Protein AF-A0A957X0P3-F1 (afdb_monomer_lite)

Secondary structure (DSSP, 8-state):
-HHHHHHHHHHHHHHS-S-TTTT------GGG-------PPTT-EEEEE-TTSSEEEEEE-SS-S-TTSPPEEEEEEHHHHTT-SSHHHHHHH-EESSGGG-S-EEEEEEETTEEEEEEEETTEEEEEEE-SSS--EE---TTPEEEEEEEE-TTS-EEEEEE-SSS--EEEEE----TTSPP--EE---GGGGGTTS---EEEEEEEE-TTS-EEEEEEEE-TT--TTS-----

Radius of gyration: 29.42 Å; chains: 1; bounding box: 60×84×72 Å

Foldseek 3Di:
DVVVVVVVVVVVVVVVPPDPPPPPPPPPCVVVPDDADFQADPPKDFPDAAPVRFKTKIWAFDPDDDPPGATFIWIATPVLRRPQPHHVSVVVRIHTQCVVVVFRWDDWDHAPLAIKTWTDDAPFIWIWGTDPPDHIATAAAPQWGADDDWDADNQQKIWGQTDHQPADTFIWIFHRDDRPDHTDTDTDDPPCPVVPPPLAWGKDWDWDADPVRDIHIDIDTAGSPDDPVDDDDDD

pLDDT: mean 86.9, std 14.34, range [41.25, 97.81]

Structure (mmCIF, N/CA/C/O backbone):
data_AF-A0A957X0P3-F1
#
_entry.id   AF-A0A957X0P3-F1
#
loop_
_atom_site.group_PDB
_atom_site.id
_atom_site.type_symbol
_atom_site.label_atom_id
_atom_site.label_alt_id
_atom_site.label_comp_id
_atom_site.label_asym_id
_atom_site.label_entity_id
_atom_site.label_seq_id
_atom_site.pdbx_PDB_ins_code
_atom_site.Cartn_x
_atom_site.Cartn_y
_atom_site.Cartn_z
_atom_site.occupancy
_atom_site.B_iso_or_equiv
_atom_site.auth_seq_id
_atom_site.auth_comp_id
_atom_site.auth_asym_id
_atom_site.auth_atom_id
_atom_site.pdbx_PDB_model_num
ATOM 1 N N . MET A 1 1 ? 37.008 -70.945 -33.584 1.00 57.22 1 MET A N 1
ATOM 2 C CA . MET A 1 1 ? 35.941 -70.272 -34.361 1.00 57.22 1 MET A CA 1
ATOM 3 C C . MET A 1 1 ? 34.735 -69.875 -33.506 1.00 57.22 1 MET A C 1
ATOM 5 O O . MET A 1 1 ? 34.178 -68.816 -33.744 1.00 57.22 1 MET A O 1
ATOM 9 N N . GLU A 1 2 ? 34.386 -70.629 -32.463 1.00 54.53 2 GLU A N 1
ATOM 10 C CA . GLU A 1 2 ? 33.230 -70.350 -31.587 1.00 54.53 2 GLU A CA 1
ATOM 11 C C . GLU A 1 2 ? 33.330 -69.046 -30.764 1.00 54.53 2 GLU A C 1
ATOM 13 O O . GLU A 1 2 ? 32.381 -68.272 -30.702 1.00 54.53 2 GLU A O 1
ATOM 18 N N . ARG A 1 3 ? 34.514 -68.720 -30.221 1.00 53.28 3 ARG A N 1
ATOM 19 C CA . ARG A 1 3 ? 34.734 -67.473 -29.455 1.00 53.28 3 ARG A CA 1
ATOM 20 C C . ARG A 1 3 ? 34.655 -66.187 -30.289 1.00 53.28 3 ARG A C 1
ATOM 22 O O . ARG A 1 3 ? 34.361 -65.133 -29.740 1.00 53.28 3 ARG A O 1
ATOM 29 N N . ALA A 1 4 ? 34.922 -66.258 -31.595 1.00 58.78 4 ALA A N 1
ATOM 30 C CA . ALA A 1 4 ? 34.821 -65.099 -32.485 1.00 58.78 4 ALA A CA 1
ATOM 31 C C . ALA A 1 4 ? 33.358 -64.788 -32.835 1.00 58.78 4 ALA A C 1
ATOM 33 O O . ALA A 1 4 ? 32.976 -63.625 -32.917 1.00 58.78 4 ALA A O 1
ATOM 34 N N . ARG A 1 5 ? 32.532 -65.834 -32.959 1.00 62.41 5 ARG A N 1
ATOM 35 C CA . ARG A 1 5 ? 31.097 -65.723 -33.225 1.00 62.41 5 ARG A CA 1
ATOM 36 C C . ARG A 1 5 ? 30.333 -65.169 -32.018 1.00 62.41 5 ARG A C 1
ATOM 38 O O . ARG A 1 5 ? 29.571 -64.227 -32.183 1.00 62.41 5 ARG A O 1
ATOM 45 N N . ALA A 1 6 ? 30.655 -65.637 -30.810 1.00 62.41 6 ALA A N 1
ATOM 46 C CA . ALA A 1 6 ? 30.070 -65.112 -29.572 1.00 62.41 6 ALA A CA 1
ATOM 47 C C . ALA A 1 6 ? 30.394 -63.621 -29.343 1.00 62.41 6 ALA A C 1
ATOM 49 O O . ALA A 1 6 ? 29.549 -62.856 -28.889 1.00 62.41 6 ALA A O 1
ATOM 50 N N . LYS A 1 7 ? 31.606 -63.179 -29.711 1.00 61.97 7 LYS A N 1
ATOM 51 C CA . LYS A 1 7 ? 32.014 -61.771 -29.581 1.00 61.97 7 LYS A CA 1
ATOM 52 C C . LYS A 1 7 ? 31.337 -60.862 -30.618 1.00 61.97 7 LYS A C 1
ATOM 54 O O . LYS A 1 7 ? 31.085 -59.699 -30.325 1.00 61.97 7 LYS A O 1
ATOM 59 N N . ALA A 1 8 ? 31.020 -61.394 -31.802 1.00 62.38 8 ALA A N 1
ATOM 60 C CA . ALA A 1 8 ? 30.269 -60.685 -32.838 1.00 62.38 8 ALA A CA 1
ATOM 61 C C . ALA A 1 8 ? 28.769 -60.584 -32.504 1.00 62.38 8 ALA A C 1
ATOM 63 O O . ALA A 1 8 ? 28.180 -59.524 -32.685 1.00 62.38 8 ALA A O 1
ATOM 64 N N . GLU A 1 9 ? 28.171 -61.642 -31.948 1.00 61.19 9 GLU A N 1
ATOM 65 C CA . GLU A 1 9 ? 26.773 -61.635 -31.485 1.00 61.19 9 GLU A CA 1
ATOM 66 C C . GLU A 1 9 ? 26.571 -60.687 -30.291 1.00 61.19 9 GLU A C 1
ATOM 68 O O . GLU A 1 9 ? 25.578 -59.969 -30.242 1.00 61.19 9 GLU A O 1
ATOM 73 N N . GLN A 1 10 ? 27.544 -60.592 -29.379 1.00 56.22 10 GLN A N 1
ATOM 74 C CA . GLN A 1 10 ? 27.484 -59.667 -28.241 1.00 56.22 10 GLN A CA 1
ATOM 75 C C . GLN A 1 10 ? 27.718 -58.198 -28.645 1.00 56.22 10 GLN A C 1
ATOM 77 O O . GLN A 1 10 ? 27.119 -57.297 -28.063 1.00 56.22 10 GLN A O 1
ATOM 82 N N . ALA A 1 11 ? 28.535 -57.942 -29.674 1.00 55.38 11 ALA A N 1
ATOM 83 C CA . ALA A 1 11 ? 28.698 -56.605 -30.252 1.00 55.38 11 ALA A CA 1
ATOM 84 C C . ALA A 1 11 ? 27.450 -56.155 -31.034 1.00 55.38 11 ALA A C 1
ATOM 86 O O . ALA A 1 11 ? 27.068 -54.992 -30.948 1.00 55.38 11 ALA A O 1
ATOM 87 N N . ALA A 1 12 ? 26.783 -57.076 -31.738 1.00 55.22 12 ALA A N 1
ATOM 88 C CA . ALA A 1 12 ? 25.510 -56.811 -32.409 1.00 55.22 12 ALA A CA 1
ATOM 89 C C . ALA A 1 12 ? 24.359 -56.596 -31.409 1.00 55.22 12 ALA A C 1
ATOM 91 O O . ALA A 1 12 ? 23.520 -55.729 -31.629 1.00 55.22 12 ALA A O 1
ATOM 92 N N . ALA A 1 13 ? 24.355 -57.321 -30.284 1.00 54.34 13 ALA A N 1
ATOM 93 C CA . ALA A 1 13 ? 23.393 -57.114 -29.202 1.00 54.34 13 ALA A CA 1
ATOM 94 C C . ALA A 1 13 ? 23.598 -55.765 -28.488 1.00 54.34 13 ALA A C 1
ATOM 96 O O . ALA A 1 13 ? 22.622 -55.081 -28.212 1.00 54.34 13 ALA A O 1
ATOM 97 N N . ASN A 1 14 ? 24.846 -55.337 -28.260 1.00 49.47 14 ASN A N 1
ATOM 98 C CA . ASN A 1 14 ? 25.132 -54.013 -27.691 1.00 49.47 14 ASN A CA 1
ATOM 99 C C . ASN A 1 14 ? 24.859 -52.858 -28.669 1.00 49.47 14 ASN A C 1
ATOM 101 O O . ASN A 1 14 ? 24.539 -51.765 -28.222 1.00 49.47 14 ASN A O 1
ATOM 105 N N . ALA A 1 15 ? 24.962 -53.082 -29.983 1.00 48.53 15 ALA A N 1
ATOM 106 C CA . ALA A 1 15 ? 24.603 -52.086 -30.997 1.00 48.53 15 ALA A CA 1
ATOM 107 C C . ALA A 1 15 ? 23.083 -51.978 -31.230 1.00 48.53 15 ALA A C 1
ATOM 109 O O . ALA A 1 15 ? 22.624 -50.982 -31.773 1.00 48.53 15 ALA A O 1
ATOM 110 N N . ALA A 1 16 ? 22.307 -52.989 -30.821 1.00 46.66 16 ALA A N 1
ATOM 111 C CA . ALA A 1 16 ? 20.843 -52.987 -30.876 1.00 46.66 16 ALA A CA 1
ATOM 112 C C . ALA A 1 16 ? 20.183 -52.391 -29.615 1.00 46.66 16 ALA A C 1
ATOM 114 O O . ALA A 1 16 ? 18.968 -52.215 -29.592 1.00 46.66 16 ALA A O 1
ATOM 115 N N . ILE A 1 17 ? 20.976 -52.070 -28.584 1.00 47.88 17 ILE A N 1
ATOM 116 C CA . ILE A 1 17 ? 20.576 -51.290 -27.402 1.00 47.88 17 ILE A CA 1
ATOM 117 C C . ILE A 1 17 ? 21.208 -49.893 -27.523 1.00 47.88 17 ILE A C 1
ATOM 119 O O . ILE A 1 17 ? 21.899 -49.406 -26.634 1.00 47.88 17 ILE A O 1
ATOM 123 N N . SER A 1 18 ? 21.054 -49.273 -28.688 1.00 44.81 18 SER A N 1
ATOM 124 C CA . SER A 1 18 ? 21.090 -47.820 -28.798 1.00 44.81 18 SER A CA 1
ATOM 125 C C . SER A 1 18 ? 19.662 -47.346 -28.554 1.00 44.81 18 SER A C 1
ATOM 127 O O . SER A 1 18 ? 18.757 -47.775 -29.277 1.00 44.81 18 SER A O 1
ATOM 129 N N . ASP A 1 19 ? 19.458 -46.548 -27.510 1.00 41.84 19 ASP A N 1
ATOM 130 C CA . ASP A 1 19 ? 18.160 -45.987 -27.147 1.00 41.84 19 ASP A CA 1
ATOM 131 C C . ASP A 1 19 ? 17.407 -45.426 -28.370 1.00 41.84 19 ASP A C 1
ATOM 133 O O . ASP A 1 19 ? 17.994 -44.700 -29.174 1.00 41.84 19 ASP A O 1
ATOM 137 N N . PRO A 1 20 ? 16.091 -45.672 -28.502 1.00 41.25 20 PRO A N 1
ATOM 138 C CA . PRO A 1 20 ? 15.245 -44.967 -29.461 1.00 41.25 20 PRO A CA 1
ATOM 139 C C . PRO A 1 20 ? 15.006 -43.483 -29.092 1.00 41.25 20 PRO A C 1
ATOM 141 O O . PRO A 1 20 ? 14.052 -42.886 -29.584 1.00 41.25 20 PRO A O 1
ATOM 144 N N . GLU A 1 21 ? 15.851 -42.876 -28.250 1.00 44.81 21 GLU A N 1
ATOM 145 C CA . GLU A 1 21 ? 15.743 -41.484 -27.779 1.00 44.81 21 GLU A CA 1
ATOM 146 C C . GLU A 1 21 ? 16.616 -40.477 -28.554 1.00 44.81 21 GLU A C 1
ATOM 148 O O . GLU A 1 21 ? 16.624 -39.300 -28.221 1.00 44.81 21 GLU A O 1
ATOM 153 N N . GLU A 1 22 ? 17.293 -40.858 -29.644 1.00 43.75 22 GLU A N 1
ATOM 154 C CA . GLU A 1 22 ? 17.987 -39.881 -30.518 1.00 43.75 22 GLU A CA 1
ATOM 155 C C . GLU A 1 22 ? 17.126 -39.362 -31.687 1.00 43.75 22 GLU A C 1
ATOM 157 O O . GLU A 1 22 ? 17.620 -38.763 -32.643 1.00 43.75 22 GLU A O 1
ATOM 162 N N . ALA A 1 23 ? 15.810 -39.538 -31.593 1.00 43.12 23 ALA A N 1
ATOM 163 C CA . ALA A 1 23 ? 14.841 -38.785 -32.378 1.00 43.12 23 ALA A CA 1
ATOM 164 C C . ALA A 1 23 ? 13.894 -38.025 -31.441 1.00 43.12 23 ALA A C 1
ATOM 166 O O . ALA A 1 23 ? 12.673 -38.090 -31.590 1.00 43.12 23 ALA A O 1
ATOM 167 N N . GLU A 1 24 ? 14.454 -37.279 -30.482 1.00 48.50 24 GLU A N 1
ATOM 168 C CA . GLU A 1 24 ? 13.789 -36.065 -30.016 1.00 48.50 24 GLU A CA 1
ATOM 169 C C . GLU A 1 24 ? 13.535 -35.214 -31.262 1.00 48.50 24 GLU A C 1
ATOM 171 O O . GLU A 1 24 ? 14.422 -34.554 -31.807 1.00 48.50 24 GLU A O 1
ATOM 176 N N . GLN A 1 25 ? 12.305 -35.287 -31.771 1.00 54.44 25 GLN A N 1
ATOM 177 C CA . GLN A 1 25 ? 11.743 -34.219 -32.572 1.00 54.44 25 GLN A CA 1
ATOM 178 C C . GLN A 1 25 ? 12.016 -32.950 -31.774 1.00 54.44 25 GLN A C 1
ATOM 180 O O . GLN A 1 25 ? 11.400 -32.753 -30.730 1.00 54.44 25 GLN A O 1
ATOM 185 N N . GLN A 1 26 ? 12.991 -32.151 -32.221 1.00 57.12 26 GLN A N 1
ATOM 186 C CA . GLN A 1 26 ? 13.199 -30.789 -31.754 1.00 57.12 26 GLN A CA 1
ATOM 187 C C . GLN A 1 26 ? 11.830 -30.128 -31.823 1.00 57.12 26 GLN A C 1
ATOM 189 O O . GLN A 1 26 ? 11.344 -29.818 -32.912 1.00 57.12 26 GLN A O 1
ATOM 194 N N . ALA A 1 27 ? 11.156 -30.054 -30.675 1.00 64.25 27 ALA A N 1
ATOM 195 C CA . ALA A 1 27 ? 9.826 -29.497 -30.604 1.00 64.25 27 ALA A CA 1
ATOM 196 C C . ALA A 1 27 ? 9.932 -28.086 -31.179 1.00 64.25 27 ALA A C 1
ATOM 198 O O . ALA A 1 27 ? 10.854 -27.348 -30.824 1.00 64.25 27 ALA A O 1
ATOM 199 N N . ASP A 1 28 ? 9.047 -27.739 -32.111 1.00 69.69 28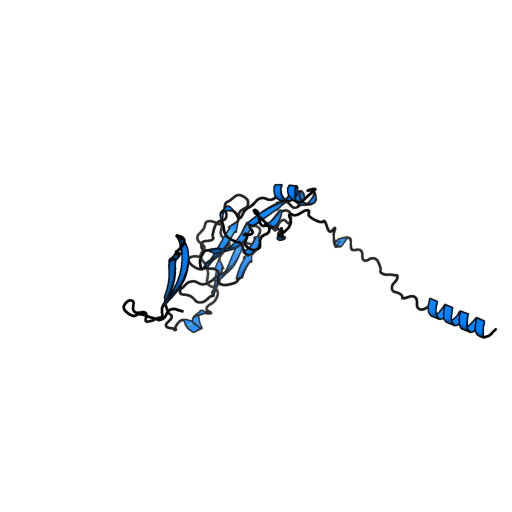 ASP A N 1
ATOM 200 C CA . ASP A 1 28 ? 8.999 -26.390 -32.657 1.00 69.69 28 ASP A CA 1
ATOM 201 C C . ASP A 1 28 ? 8.592 -25.443 -31.528 1.00 69.69 28 ASP A C 1
ATOM 203 O O . ASP A 1 28 ? 7.416 -25.257 -31.234 1.00 69.69 28 ASP A O 1
ATOM 207 N N . VAL A 1 29 ? 9.594 -24.913 -30.834 1.00 71.62 29 VAL A N 1
ATOM 208 C CA . VAL A 1 29 ? 9.465 -23.974 -29.722 1.00 71.62 29 VAL A CA 1
ATOM 209 C C . VAL A 1 29 ? 9.459 -22.530 -30.211 1.00 71.62 29 VAL A C 1
ATOM 211 O O . VAL A 1 29 ? 9.543 -21.617 -29.394 1.00 71.62 29 VAL A O 1
ATOM 214 N N . ALA A 1 30 ? 9.324 -22.279 -31.520 1.00 71.94 30 ALA A N 1
ATOM 215 C CA . ALA A 1 30 ? 9.251 -20.917 -32.046 1.00 71.94 30 ALA A CA 1
ATOM 216 C C . ALA A 1 30 ? 8.074 -20.123 -31.442 1.00 71.94 30 ALA A C 1
ATOM 218 O O . ALA A 1 30 ? 8.155 -18.903 -31.311 1.00 71.94 30 ALA A O 1
ATOM 219 N N . TYR A 1 31 ? 7.010 -20.807 -30.994 1.00 75.56 31 TYR A N 1
ATOM 220 C CA . TYR A 1 31 ? 5.886 -20.194 -30.275 1.00 75.56 31 TYR A CA 1
ATOM 221 C C . TYR A 1 31 ? 6.220 -19.752 -28.839 1.00 75.56 31 TYR A C 1
ATOM 223 O O . TYR A 1 31 ? 5.476 -18.953 -28.273 1.00 75.56 31 TYR A O 1
ATOM 231 N N . LEU A 1 32 ? 7.309 -20.253 -28.236 1.00 76.81 32 LEU A N 1
ATOM 232 C CA . LEU A 1 32 ? 7.744 -19.858 -26.888 1.00 76.81 32 LEU A CA 1
ATOM 233 C C . LEU A 1 32 ? 8.382 -18.460 -26.862 1.00 76.81 32 LEU A C 1
ATOM 235 O O . LEU A 1 32 ? 8.597 -17.909 -25.782 1.00 76.81 32 LEU A O 1
ATOM 239 N N . GLY A 1 33 ? 8.634 -17.868 -28.034 1.00 81.38 33 GLY A N 1
ATOM 240 C CA . GLY A 1 33 ? 9.231 -16.545 -28.169 1.00 81.38 33 GLY A CA 1
ATOM 241 C C . GLY A 1 33 ? 10.720 -16.512 -27.817 1.00 81.38 33 GLY A C 1
ATOM 242 O O . GLY A 1 33 ? 11.355 -17.527 -27.537 1.00 81.38 33 GLY A O 1
ATOM 243 N N . GLU A 1 34 ? 11.295 -15.312 -27.854 1.00 83.75 34 GLU A N 1
ATOM 244 C CA . GLU A 1 34 ? 12.698 -15.082 -27.510 1.00 83.75 34 GLU A CA 1
ATOM 245 C C . GLU A 1 34 ? 12.829 -14.561 -26.077 1.00 83.75 34 GLU A C 1
ATOM 247 O O . GLU A 1 34 ? 12.234 -13.545 -25.708 1.00 83.75 34 GLU A O 1
ATOM 252 N N . ILE A 1 35 ? 13.672 -15.209 -25.272 1.00 86.00 35 ILE A N 1
ATOM 253 C CA . ILE A 1 35 ? 14.031 -14.703 -23.946 1.00 86.00 35 ILE A CA 1
ATOM 254 C C . ILE A 1 35 ? 15.110 -13.637 -24.114 1.00 86.00 35 ILE A C 1
ATOM 256 O O . ILE A 1 35 ? 16.229 -13.921 -24.539 1.00 86.00 35 ILE A O 1
ATOM 260 N N . THR A 1 36 ? 14.786 -12.405 -23.732 1.00 87.06 36 THR A N 1
ATOM 261 C CA . THR A 1 36 ? 15.746 -11.297 -23.700 1.00 87.06 36 THR A CA 1
ATOM 262 C C . THR A 1 36 ? 16.078 -10.938 -22.257 1.00 87.06 36 THR A C 1
ATOM 264 O O . THR A 1 36 ? 15.186 -10.724 -21.436 1.00 87.06 36 THR A O 1
ATOM 267 N N . ARG A 1 37 ? 17.372 -10.837 -21.940 1.00 90.50 37 ARG A N 1
ATOM 268 C CA . ARG A 1 37 ? 17.826 -10.305 -20.652 1.00 90.50 37 ARG A CA 1
ATOM 269 C C . ARG A 1 37 ? 17.690 -8.785 -20.650 1.00 90.50 37 ARG A C 1
ATOM 271 O O . ARG A 1 37 ? 18.234 -8.123 -21.526 1.00 90.50 37 ARG A O 1
ATOM 278 N N . LEU A 1 38 ? 17.037 -8.240 -19.628 1.00 94.38 38 LEU A N 1
ATOM 279 C CA . LEU A 1 38 ? 17.014 -6.801 -19.372 1.00 94.38 38 LEU A CA 1
ATOM 280 C C . LEU A 1 38 ? 18.178 -6.422 -18.449 1.00 94.38 38 LEU A C 1
ATOM 282 O O . LEU A 1 38 ? 18.395 -7.063 -17.416 1.00 94.38 38 LEU A O 1
ATOM 286 N N . ASN A 1 39 ? 18.918 -5.373 -18.805 1.00 95.06 39 ASN A N 1
ATOM 287 C CA . ASN A 1 39 ? 20.046 -4.861 -18.022 1.00 95.06 39 ASN A CA 1
ATOM 288 C C . ASN A 1 39 ? 19.556 -3.992 -16.855 1.00 95.06 39 ASN A C 1
ATOM 290 O O . ASN A 1 39 ? 19.881 -2.815 -16.776 1.00 95.06 39 ASN A O 1
ATOM 294 N N . LEU A 1 40 ? 18.725 -4.543 -15.970 1.00 95.38 40 LEU A N 1
ATOM 295 C CA . LEU A 1 40 ? 18.187 -3.799 -14.832 1.00 95.38 40 LEU A CA 1
ATOM 296 C C . LEU A 1 40 ? 19.254 -3.550 -13.749 1.00 95.38 40 LEU A C 1
ATOM 298 O O . LEU A 1 40 ? 20.180 -4.355 -13.607 1.00 95.38 40 LEU A O 1
ATOM 302 N N . PRO A 1 41 ? 19.120 -2.467 -12.958 1.00 94.06 41 PRO A N 1
ATOM 303 C CA . PRO A 1 41 ? 19.953 -2.237 -11.783 1.00 94.06 41 PRO A CA 1
ATOM 304 C C . PRO A 1 41 ? 19.915 -3.408 -10.805 1.00 94.06 41 PRO A C 1
ATOM 306 O O . PRO A 1 41 ? 18.906 -4.106 -10.681 1.00 94.06 41 PRO A O 1
ATOM 309 N N . SER A 1 42 ? 21.018 -3.603 -10.085 1.00 92.25 42 SER A N 1
ATOM 310 C CA . SER A 1 42 ? 21.082 -4.605 -9.027 1.00 92.25 42 SER A CA 1
ATOM 311 C C . SER A 1 42 ? 19.983 -4.358 -7.991 1.00 92.25 42 SER A C 1
ATOM 313 O O . SER A 1 42 ? 19.603 -3.228 -7.688 1.00 92.25 42 SER A O 1
ATOM 315 N N . GLY A 1 43 ? 19.381 -5.449 -7.529 1.00 91.00 43 GLY A N 1
ATOM 316 C CA . GLY A 1 43 ? 18.237 -5.407 -6.637 1.00 91.00 43 GLY A CA 1
ATOM 317 C C . GLY A 1 43 ? 16.922 -4.970 -7.282 1.00 91.00 43 GLY A C 1
ATOM 318 O O . GLY A 1 43 ? 15.910 -5.154 -6.622 1.00 91.00 43 GLY A O 1
ATOM 319 N N . ALA A 1 44 ? 16.861 -4.438 -8.510 1.00 94.50 44 ALA A N 1
ATOM 320 C CA . ALA A 1 44 ? 15.589 -4.088 -9.150 1.00 94.50 44 ALA A CA 1
ATOM 321 C C . ALA A 1 44 ? 14.767 -5.344 -9.480 1.00 94.50 44 ALA A C 1
ATOM 323 O O . ALA A 1 44 ? 15.290 -6.325 -10.007 1.00 94.50 44 ALA A O 1
ATOM 324 N N . THR A 1 45 ? 13.463 -5.297 -9.217 1.00 94.88 45 THR A N 1
ATOM 325 C CA . THR A 1 45 ? 12.532 -6.383 -9.547 1.00 94.88 45 THR A CA 1
ATOM 326 C C . THR A 1 45 ? 11.343 -5.838 -10.319 1.00 94.88 45 THR A C 1
ATOM 328 O O . THR A 1 45 ? 10.830 -4.772 -9.989 1.00 94.88 45 THR A O 1
ATOM 331 N N . ILE A 1 46 ? 10.890 -6.557 -11.346 1.00 96.31 46 ILE A N 1
ATOM 332 C CA . ILE A 1 46 ? 9.629 -6.245 -12.029 1.00 96.31 46 ILE A CA 1
ATOM 333 C C . ILE A 1 46 ? 8.499 -6.756 -11.136 1.00 96.31 46 ILE A C 1
ATOM 335 O O . ILE A 1 46 ? 8.482 -7.934 -10.785 1.00 96.31 46 ILE A O 1
ATOM 339 N N . VAL A 1 47 ? 7.586 -5.870 -10.744 1.00 97.06 47 VAL A N 1
ATOM 340 C CA . VAL A 1 47 ? 6.460 -6.191 -9.850 1.00 97.06 47 VAL A CA 1
ATOM 341 C C . VAL A 1 47 ? 5.114 -6.192 -10.566 1.00 97.06 47 VAL A C 1
ATOM 343 O O . VAL A 1 47 ? 4.184 -6.831 -10.089 1.00 97.06 47 VAL A O 1
ATOM 346 N N . ALA A 1 48 ? 5.008 -5.514 -11.711 1.00 96.44 48 ALA A N 1
ATOM 347 C CA . ALA A 1 48 ? 3.846 -5.581 -12.589 1.00 96.44 48 ALA A CA 1
ATOM 348 C C . ALA A 1 48 ? 4.216 -5.171 -14.023 1.00 96.44 48 ALA A C 1
ATOM 350 O O . ALA A 1 48 ? 5.242 -4.530 -14.264 1.00 96.44 48 ALA A O 1
ATOM 351 N N . VAL A 1 49 ? 3.348 -5.527 -14.963 1.00 96.50 49 VAL A N 1
ATOM 352 C CA . VAL A 1 49 ? 3.388 -5.093 -16.363 1.00 96.50 49 VAL A CA 1
ATOM 353 C C . VAL A 1 49 ? 2.093 -4.340 -16.632 1.00 96.50 49 VAL A C 1
ATOM 355 O O . VAL A 1 49 ? 1.044 -4.746 -16.131 1.00 96.50 49 VAL A O 1
ATOM 358 N N . ALA A 1 50 ? 2.167 -3.248 -17.387 1.00 95.31 50 ALA A N 1
ATOM 359 C CA . ALA A 1 50 ? 0.978 -2.512 -17.786 1.00 95.31 50 ALA A CA 1
ATOM 360 C C . ALA A 1 50 ? 0.021 -3.413 -18.587 1.00 95.31 50 ALA A C 1
ATOM 362 O O . ALA A 1 50 ? 0.502 -4.275 -19.326 1.00 95.31 50 ALA A O 1
ATOM 363 N N . PRO A 1 51 ? -1.304 -3.196 -18.530 1.00 93.94 51 PRO A N 1
ATOM 364 C CA . PRO A 1 51 ? -2.268 -3.958 -19.331 1.00 93.94 51 PRO A CA 1
ATOM 365 C C . PRO A 1 51 ? -1.960 -3.976 -20.837 1.00 93.94 51 PRO A C 1
ATOM 367 O O . PRO A 1 51 ? -2.096 -5.009 -21.487 1.00 93.94 51 PRO A O 1
ATOM 370 N N . HIS A 1 52 ? -1.448 -2.863 -21.374 1.00 93.12 52 HIS A N 1
ATOM 371 C CA . HIS A 1 52 ? -1.010 -2.750 -22.769 1.00 93.12 52 HIS A CA 1
ATOM 372 C C . HIS A 1 52 ? 0.327 -3.459 -23.074 1.00 93.12 52 HIS A C 1
ATOM 374 O O . HIS A 1 52 ? 0.714 -3.571 -24.232 1.00 93.12 52 HIS A O 1
ATOM 380 N N . GLY A 1 53 ? 1.054 -3.943 -22.062 1.00 94.44 53 GLY A N 1
ATOM 381 C CA . GLY A 1 53 ? 2.258 -4.767 -22.222 1.00 94.44 53 GLY A CA 1
ATOM 382 C C . GLY A 1 53 ? 3.557 -4.018 -22.538 1.00 94.44 53 GLY A C 1
ATOM 383 O O . GLY A 1 53 ? 4.607 -4.650 -22.641 1.00 94.44 53 GLY A O 1
ATOM 384 N N . GLU A 1 54 ? 3.524 -2.691 -22.681 1.00 95.19 54 GLU A N 1
ATOM 385 C CA . GLU A 1 54 ? 4.682 -1.912 -23.161 1.00 95.19 54 GLU A CA 1
ATOM 386 C C . GLU A 1 54 ? 5.468 -1.212 -22.049 1.00 95.19 54 GLU A C 1
ATOM 388 O O . GLU A 1 54 ? 6.618 -0.835 -22.266 1.00 95.19 54 GLU A O 1
ATOM 393 N N . THR A 1 55 ? 4.894 -1.072 -20.852 1.00 96.44 55 THR A N 1
ATOM 394 C CA . THR A 1 55 ? 5.550 -0.424 -19.709 1.00 96.44 55 THR A CA 1
ATOM 395 C C . THR A 1 55 ? 5.647 -1.395 -18.538 1.00 96.44 55 THR A C 1
ATOM 397 O O . THR A 1 55 ? 4.724 -2.154 -18.239 1.00 96.44 55 THR A O 1
ATOM 400 N N . LEU A 1 56 ? 6.795 -1.375 -17.867 1.00 96.69 56 LEU A N 1
ATOM 401 C CA . LEU A 1 56 ? 7.088 -2.182 -16.692 1.00 96.69 56 LEU A CA 1
ATOM 402 C C . LEU A 1 56 ? 7.023 -1.330 -15.428 1.00 96.69 56 LEU A C 1
ATOM 404 O O . LEU A 1 56 ? 7.480 -0.185 -15.411 1.00 96.69 56 LEU A O 1
ATOM 408 N N . LEU A 1 57 ? 6.515 -1.932 -14.356 1.00 97.38 57 LEU A N 1
ATOM 409 C CA . LEU A 1 57 ? 6.578 -1.390 -13.010 1.00 97.38 57 LEU A CA 1
ATOM 410 C C . LEU A 1 57 ? 7.640 -2.157 -12.241 1.00 97.38 57 LEU A C 1
ATOM 412 O O . LEU A 1 57 ? 7.574 -3.382 -12.110 1.00 97.38 57 LEU A O 1
ATOM 416 N N . LEU A 1 58 ? 8.612 -1.426 -11.718 1.00 96.62 58 LEU A N 1
ATOM 417 C CA . LEU A 1 58 ? 9.742 -1.979 -11.000 1.00 96.62 58 LEU A CA 1
ATOM 418 C C . LEU A 1 58 ? 9.734 -1.526 -9.545 1.00 96.62 58 LEU A C 1
ATOM 420 O O . LEU A 1 58 ? 9.438 -0.373 -9.250 1.00 96.62 58 LEU A O 1
ATOM 424 N N . SER A 1 59 ? 10.137 -2.415 -8.645 1.00 95.50 59 SER A N 1
ATOM 425 C CA . SER A 1 59 ? 10.511 -2.074 -7.277 1.00 95.50 59 SER A CA 1
ATOM 426 C C . SER A 1 59 ? 12.028 -1.955 -7.198 1.00 95.50 59 SER A C 1
ATOM 428 O O . SER A 1 59 ? 12.743 -2.904 -7.535 1.00 95.50 59 SER A O 1
ATOM 430 N N . HIS A 1 60 ? 12.543 -0.812 -6.749 1.00 95.12 60 HIS A N 1
ATOM 431 C CA . HIS A 1 60 ? 13.985 -0.562 -6.646 1.00 95.12 60 HIS A CA 1
ATOM 432 C C . HIS A 1 60 ? 14.308 0.455 -5.540 1.00 95.12 60 HIS A C 1
ATOM 434 O O . HIS A 1 60 ? 13.537 1.386 -5.299 1.00 95.12 60 HIS A O 1
ATOM 440 N N . GLN A 1 61 ? 15.449 0.273 -4.871 1.00 92.12 61 GLN A N 1
ATOM 441 C CA . GLN A 1 61 ? 15.946 1.158 -3.811 1.00 92.12 61 GLN A CA 1
ATOM 442 C C . GLN A 1 61 ? 16.813 2.255 -4.432 1.00 92.12 61 GLN A C 1
ATOM 444 O O . GLN A 1 61 ? 17.814 1.951 -5.066 1.00 92.12 61 GLN A O 1
ATOM 449 N N . ASP A 1 62 ? 16.445 3.527 -4.274 1.00 80.19 62 ASP A N 1
ATOM 450 C CA . ASP A 1 62 ? 17.182 4.620 -4.933 1.00 80.19 62 ASP A CA 1
ATOM 451 C C . ASP A 1 62 ? 18.560 4.884 -4.302 1.00 80.19 62 ASP A C 1
ATOM 453 O O . ASP A 1 62 ? 19.538 5.154 -4.993 1.00 80.19 62 ASP A O 1
ATOM 457 N N . ARG A 1 63 ? 18.638 4.809 -2.966 1.00 82.88 63 ARG A N 1
ATOM 458 C CA . ARG A 1 63 ? 19.796 5.288 -2.197 1.00 82.88 63 ARG A CA 1
ATOM 459 C C . ARG A 1 63 ? 20.936 4.274 -2.099 1.00 82.88 63 ARG A C 1
ATOM 461 O O . ARG A 1 63 ? 22.098 4.643 -2.230 1.00 82.88 63 ARG A O 1
ATOM 468 N N . ASP A 1 64 ? 20.613 3.032 -1.752 1.00 82.50 64 ASP A N 1
ATOM 469 C CA . ASP A 1 64 ? 21.565 1.953 -1.476 1.00 82.50 64 ASP A CA 1
ATOM 470 C C . ASP A 1 64 ? 20.851 0.588 -1.506 1.00 82.50 64 ASP A C 1
ATOM 472 O O . ASP A 1 64 ? 19.632 0.542 -1.611 1.00 82.50 64 ASP A O 1
ATOM 476 N N . GLU A 1 65 ? 21.605 -0.510 -1.379 1.00 82.25 65 GLU A N 1
ATOM 477 C CA . GLU A 1 65 ? 21.083 -1.891 -1.394 1.00 82.25 65 GLU A CA 1
ATOM 478 C C . GLU A 1 65 ? 20.852 -2.486 0.012 1.00 82.25 65 GLU A C 1
ATOM 480 O O . GLU A 1 65 ? 21.021 -3.689 0.247 1.00 82.25 65 GLU A O 1
ATOM 485 N N . LYS A 1 66 ? 20.567 -1.656 1.018 1.00 84.62 66 LYS A N 1
ATOM 486 C CA . LYS A 1 66 ? 20.397 -2.129 2.397 1.00 84.62 66 LYS A CA 1
ATOM 487 C C . LYS A 1 66 ? 18.966 -2.591 2.641 1.00 84.62 66 LYS A C 1
ATOM 489 O O . LYS A 1 66 ? 18.000 -1.991 2.187 1.00 84.62 66 LYS A O 1
ATOM 494 N N . ILE A 1 67 ? 18.821 -3.631 3.461 1.00 80.81 67 ILE A N 1
ATOM 495 C CA . ILE A 1 67 ? 17.513 -4.214 3.810 1.00 80.81 67 ILE A CA 1
ATOM 496 C C . ILE A 1 67 ? 16.545 -3.227 4.483 1.00 80.81 67 ILE A C 1
ATOM 498 O O . ILE A 1 67 ? 15.340 -3.420 4.418 1.00 80.81 67 ILE A O 1
ATOM 502 N N . TYR A 1 68 ? 17.064 -2.178 5.126 1.00 80.75 68 TYR A N 1
ATOM 503 C CA . TYR A 1 68 ? 16.276 -1.131 5.785 1.00 80.75 68 TYR A CA 1
ATOM 504 C C . TYR A 1 68 ? 15.968 0.057 4.864 1.00 80.75 68 TYR A C 1
ATOM 506 O O . TYR A 1 68 ? 15.338 1.025 5.289 1.00 80.75 68 TYR A O 1
ATOM 514 N N . THR A 1 69 ? 16.454 0.028 3.625 1.00 86.50 69 THR A N 1
ATOM 515 C CA . THR A 1 69 ? 16.188 1.077 2.649 1.00 86.50 69 THR A CA 1
ATOM 516 C C . THR A 1 69 ? 14.875 0.773 1.958 1.00 86.50 69 THR A C 1
ATOM 518 O O . THR A 1 69 ? 14.704 -0.275 1.326 1.00 86.50 69 THR A O 1
ATOM 521 N N . ARG A 1 70 ? 13.942 1.717 2.107 1.00 89.69 70 ARG A N 1
ATOM 522 C CA . ARG A 1 70 ? 12.637 1.681 1.457 1.00 89.69 70 ARG A CA 1
ATOM 523 C C . ARG A 1 70 ? 12.802 1.457 -0.041 1.00 89.69 70 ARG A C 1
ATOM 525 O O . ARG A 1 70 ? 13.690 2.035 -0.674 1.00 89.69 70 ARG A O 1
ATOM 532 N N . ARG A 1 71 ? 11.923 0.631 -0.598 1.00 92.69 71 ARG A N 1
ATOM 533 C CA . ARG A 1 71 ? 11.833 0.428 -2.037 1.00 92.69 71 ARG A CA 1
ATOM 534 C C . ARG A 1 71 ? 10.784 1.370 -2.599 1.00 92.69 71 ARG A C 1
ATOM 536 O O . ARG A 1 71 ? 9.696 1.492 -2.049 1.00 92.69 71 ARG A O 1
ATOM 543 N N . ASP A 1 72 ? 11.114 1.998 -3.714 1.00 94.81 72 ASP A N 1
ATOM 544 C CA . ASP A 1 72 ? 10.167 2.816 -4.454 1.00 94.81 72 ASP A CA 1
ATOM 545 C C . ASP A 1 72 ? 9.683 2.067 -5.699 1.00 94.81 72 ASP A C 1
ATOM 547 O O . ASP A 1 72 ? 10.314 1.109 -6.164 1.00 94.81 72 ASP A O 1
ATOM 551 N N . LEU A 1 73 ? 8.553 2.521 -6.230 1.00 96.12 73 LEU A N 1
ATOM 552 C CA . LEU A 1 73 ? 7.982 2.088 -7.491 1.00 96.12 73 LEU A CA 1
ATOM 553 C C . LEU A 1 73 ? 8.468 2.976 -8.633 1.00 96.12 73 LEU A C 1
ATOM 555 O O . LEU A 1 73 ? 8.470 4.206 -8.540 1.00 96.12 73 LEU A O 1
ATOM 559 N N . TRP A 1 74 ? 8.838 2.330 -9.734 1.00 96.19 74 TRP A N 1
ATOM 560 C CA . TRP A 1 74 ? 9.419 2.969 -10.904 1.00 96.19 74 TRP A CA 1
ATOM 561 C C . TRP A 1 74 ? 8.750 2.495 -12.184 1.00 96.19 74 TRP A C 1
ATOM 563 O O . TRP A 1 74 ? 8.564 1.296 -12.369 1.00 96.19 74 TRP A O 1
ATOM 573 N N . LEU A 1 75 ? 8.471 3.417 -13.097 1.00 96.62 75 LEU A N 1
ATOM 574 C CA . LEU A 1 75 ? 8.022 3.101 -14.449 1.00 96.62 75 LEU A CA 1
ATOM 575 C C . LEU A 1 75 ? 9.196 3.095 -15.417 1.00 96.62 75 LEU A C 1
ATOM 577 O O . LEU A 1 75 ? 10.080 3.951 -15.328 1.00 96.62 75 LEU A O 1
ATOM 581 N N . CYS A 1 76 ? 9.186 2.163 -16.363 1.00 96.19 76 CYS A N 1
ATOM 582 C CA . CYS A 1 76 ? 10.094 2.199 -17.501 1.00 96.19 76 CYS A CA 1
ATOM 583 C C . CYS A 1 76 ? 9.501 1.458 -18.699 1.00 96.19 76 CYS A C 1
ATOM 585 O O . CYS A 1 76 ? 8.943 0.370 -18.543 1.00 96.19 76 CYS A O 1
ATOM 587 N N . ASP A 1 77 ? 9.647 2.029 -19.890 1.00 96.00 77 ASP A N 1
ATOM 588 C CA . ASP A 1 77 ? 9.147 1.412 -21.115 1.00 96.00 77 ASP A CA 1
ATOM 589 C C . ASP A 1 77 ? 10.015 0.222 -21.524 1.00 96.00 77 ASP A C 1
ATOM 591 O O . ASP A 1 77 ? 11.249 0.290 -21.560 1.00 96.00 77 ASP A O 1
ATOM 595 N N . LEU A 1 78 ? 9.356 -0.878 -21.876 1.00 94.31 78 LEU A N 1
ATOM 596 C CA . LEU A 1 78 ? 9.990 -2.122 -22.289 1.00 94.31 78 LEU A CA 1
ATOM 597 C C . LEU A 1 78 ? 10.827 -1.924 -23.556 1.00 94.31 78 LEU A C 1
ATOM 599 O O . LEU A 1 78 ? 11.933 -2.457 -23.647 1.00 94.31 78 LEU A O 1
ATOM 603 N N . ALA A 1 79 ? 10.331 -1.128 -24.509 1.00 93.31 79 ALA A N 1
ATOM 604 C CA . ALA A 1 79 ? 11.061 -0.793 -25.729 1.00 93.31 79 ALA A CA 1
ATOM 605 C C . ALA A 1 79 ? 12.401 -0.113 -25.414 1.00 93.31 79 ALA A C 1
ATOM 607 O O . ALA A 1 79 ? 13.412 -0.445 -26.024 1.00 93.31 79 ALA A O 1
ATOM 608 N N . THR A 1 80 ? 12.436 0.770 -24.414 1.00 93.56 80 THR A N 1
ATOM 609 C CA . THR A 1 80 ? 13.673 1.401 -23.944 1.00 93.56 80 THR A CA 1
ATOM 610 C C . THR A 1 80 ? 14.585 0.369 -23.284 1.00 93.56 80 THR A C 1
ATOM 612 O O . THR A 1 80 ? 15.737 0.210 -23.688 1.00 93.56 80 THR A O 1
ATOM 615 N N . LEU A 1 81 ? 14.066 -0.398 -22.318 1.00 93.06 81 LEU A N 1
ATOM 616 C CA . LEU A 1 81 ? 14.849 -1.380 -21.556 1.00 93.06 81 LEU A CA 1
ATOM 617 C C . LEU A 1 81 ? 15.425 -2.521 -22.399 1.00 93.06 81 LEU A C 1
ATOM 619 O O . LEU A 1 81 ? 16.431 -3.112 -22.007 1.00 93.06 81 LEU A O 1
ATOM 623 N N . ARG A 1 82 ? 14.825 -2.835 -23.550 1.00 90.88 82 ARG A N 1
ATOM 624 C CA . ARG A 1 82 ? 15.320 -3.884 -24.451 1.00 90.88 82 ARG A CA 1
ATOM 625 C C . ARG A 1 82 ? 16.679 -3.546 -25.068 1.00 90.88 82 ARG A C 1
ATOM 627 O O . ARG A 1 82 ? 17.430 -4.461 -25.397 1.00 90.88 82 ARG A O 1
ATOM 634 N N . TYR A 1 83 ? 16.991 -2.259 -25.223 1.00 89.81 83 TYR A N 1
ATOM 635 C CA . TYR A 1 83 ? 18.172 -1.802 -25.963 1.00 89.81 83 TYR A CA 1
ATOM 636 C C . TYR A 1 83 ? 19.179 -1.014 -25.114 1.00 89.81 83 TYR A C 1
ATOM 638 O O . TYR A 1 83 ? 20.209 -0.594 -25.641 1.00 89.81 83 TYR A O 1
ATOM 646 N N . VAL A 1 84 ? 18.929 -0.815 -23.812 1.00 93.25 84 VAL A N 1
ATOM 647 C CA . VAL A 1 84 ? 19.911 -0.158 -22.932 1.00 93.25 84 VAL A CA 1
ATOM 648 C C . VAL A 1 84 ? 21.149 -1.050 -22.725 1.00 93.25 84 VAL A C 1
ATOM 650 O O . VAL A 1 84 ? 21.013 -2.234 -22.399 1.00 93.25 84 VAL A O 1
ATOM 653 N N . PRO A 1 85 ? 22.371 -0.509 -22.890 1.00 93.81 85 PRO A N 1
ATOM 654 C CA . PRO A 1 85 ? 23.600 -1.305 -22.882 1.00 93.81 85 PRO A CA 1
ATOM 655 C C . PRO A 1 85 ? 24.004 -1.789 -21.483 1.00 93.81 85 PRO A C 1
ATOM 657 O O . PRO A 1 85 ? 24.690 -2.801 -21.360 1.00 93.81 85 PRO A O 1
ATOM 660 N N . ASP A 1 86 ? 23.588 -1.079 -20.432 1.00 95.06 86 ASP A N 1
ATOM 661 C CA . ASP A 1 86 ? 23.993 -1.342 -19.055 1.00 95.06 86 ASP A CA 1
ATOM 662 C C . ASP A 1 86 ? 22.946 -0.881 -18.026 1.00 95.06 86 ASP A C 1
ATOM 664 O O . ASP A 1 86 ? 21.984 -0.169 -18.331 1.00 95.06 86 ASP A O 1
ATOM 668 N N . ALA A 1 87 ? 23.167 -1.298 -16.778 1.00 94.06 87 ALA A N 1
ATOM 669 C CA . ALA A 1 87 ? 22.314 -0.995 -15.635 1.00 94.06 87 ALA A CA 1
ATOM 670 C C . ALA A 1 87 ? 22.241 0.495 -15.277 1.00 94.06 87 ALA A C 1
ATOM 672 O O . ALA A 1 87 ? 21.203 0.954 -14.799 1.00 94.06 87 ALA A O 1
ATOM 673 N N . ALA A 1 88 ? 23.309 1.264 -15.505 1.00 93.69 88 ALA A N 1
ATOM 674 C CA . ALA A 1 88 ? 23.316 2.694 -15.204 1.00 93.69 88 ALA A CA 1
ATOM 675 C C . ALA A 1 88 ? 22.397 3.455 -16.171 1.00 93.69 88 ALA A C 1
ATOM 677 O O . ALA A 1 88 ? 21.608 4.304 -15.756 1.00 93.69 88 ALA A O 1
ATOM 678 N N . THR A 1 89 ? 22.438 3.083 -17.449 1.00 95.50 89 THR A N 1
ATOM 679 C CA . THR A 1 89 ? 21.564 3.621 -18.492 1.00 95.50 89 THR A CA 1
ATOM 680 C C . THR A 1 89 ? 20.113 3.198 -18.262 1.00 95.50 89 THR A C 1
ATOM 682 O O . THR A 1 89 ? 19.214 4.032 -18.364 1.00 95.50 89 THR A O 1
ATOM 685 N N . ALA A 1 90 ? 19.874 1.944 -17.857 1.00 95.31 90 ALA A N 1
ATOM 686 C CA . ALA A 1 90 ? 18.544 1.479 -17.454 1.00 95.31 90 ALA A CA 1
ATOM 687 C C . ALA A 1 90 ? 17.983 2.291 -16.274 1.00 95.31 90 ALA A C 1
ATOM 689 O O . ALA A 1 90 ? 16.856 2.777 -16.341 1.00 95.31 90 ALA A O 1
ATOM 690 N N . ARG A 1 91 ? 18.784 2.506 -15.219 1.00 94.56 91 ARG A N 1
ATOM 691 C CA . ARG A 1 91 ? 18.420 3.350 -14.068 1.00 94.56 91 ARG A CA 1
ATOM 692 C C . ARG A 1 91 ? 18.055 4.766 -14.512 1.00 94.56 91 ARG A C 1
ATOM 694 O O . ARG A 1 91 ? 17.047 5.292 -14.057 1.00 94.56 91 ARG A O 1
ATOM 701 N N . GLY A 1 92 ? 18.828 5.369 -15.415 1.00 94.75 92 GLY A N 1
ATOM 702 C CA . GLY A 1 92 ? 18.548 6.705 -15.954 1.00 94.75 92 GLY A CA 1
ATOM 703 C C . GLY A 1 92 ? 17.224 6.814 -16.723 1.00 94.75 92 GLY A C 1
ATOM 704 O O . GLY A 1 92 ? 16.623 7.884 -16.739 1.00 94.75 92 GLY A O 1
ATOM 705 N N . ALA A 1 93 ? 16.746 5.716 -17.316 1.00 95.06 93 ALA A N 1
ATOM 706 C CA . ALA A 1 93 ? 15.480 5.658 -18.052 1.00 95.06 93 ALA A CA 1
ATOM 707 C C . ALA A 1 93 ? 14.247 5.379 -17.169 1.00 95.06 93 ALA A C 1
ATOM 709 O O . ALA A 1 93 ? 13.111 5.497 -17.625 1.00 95.06 93 ALA A O 1
ATOM 710 N N . MET A 1 94 ? 14.445 4.975 -15.914 1.00 95.19 94 MET A N 1
ATOM 711 C CA . MET A 1 94 ? 13.367 4.644 -14.982 1.00 95.19 94 MET A CA 1
ATOM 712 C C . MET A 1 94 ? 12.868 5.890 -14.234 1.00 95.19 94 MET A C 1
ATOM 714 O O . MET A 1 94 ? 13.658 6.604 -13.610 1.00 95.19 94 MET A O 1
ATOM 718 N N . ARG A 1 95 ? 11.548 6.083 -14.165 1.00 94.88 95 ARG A N 1
ATOM 719 C CA . ARG A 1 95 ? 10.890 7.218 -13.492 1.00 94.88 95 ARG A CA 1
ATOM 720 C C . ARG A 1 95 ? 10.263 6.819 -12.157 1.00 94.88 95 ARG A C 1
ATOM 722 O O . ARG A 1 95 ? 9.435 5.916 -12.138 1.00 94.88 95 ARG A O 1
ATOM 729 N N . ASN A 1 96 ? 10.630 7.488 -11.058 1.00 94.69 96 ASN A N 1
ATOM 730 C CA . ASN A 1 96 ? 10.065 7.212 -9.728 1.00 94.69 96 ASN A CA 1
ATOM 731 C C . ASN A 1 96 ? 8.636 7.754 -9.649 1.00 94.69 96 ASN A C 1
ATOM 733 O O . ASN A 1 96 ? 8.430 8.937 -9.920 1.00 94.69 96 ASN A O 1
ATOM 737 N N . ILE A 1 97 ? 7.677 6.923 -9.247 1.00 95.25 97 ILE A N 1
ATOM 738 C CA . ILE A 1 97 ? 6.276 7.338 -9.082 1.00 95.25 97 ILE A CA 1
ATOM 739 C C . ILE A 1 97 ? 5.805 7.328 -7.624 1.00 95.25 97 ILE A C 1
ATOM 741 O O . ILE A 1 97 ? 4.775 7.925 -7.320 1.00 95.25 97 ILE A O 1
ATOM 745 N N . SER A 1 98 ? 6.534 6.681 -6.707 1.00 95.06 98 SER A N 1
ATOM 746 C CA . SER A 1 98 ? 6.119 6.559 -5.301 1.00 95.06 98 SER A CA 1
ATOM 747 C C . SER A 1 98 ? 6.893 7.441 -4.330 1.00 95.06 98 SER A C 1
ATOM 749 O O . SER A 1 98 ? 6.448 7.588 -3.194 1.00 95.06 98 SER A O 1
ATOM 751 N N . ALA A 1 99 ? 8.003 8.060 -4.741 1.00 92.94 99 ALA A N 1
ATOM 752 C CA . ALA A 1 99 ? 8.791 8.936 -3.874 1.00 92.94 99 ALA A CA 1
ATOM 753 C C . ALA A 1 99 ? 7.951 10.007 -3.147 1.00 92.94 99 ALA A C 1
ATOM 755 O O . ALA A 1 99 ? 8.150 10.162 -1.942 1.00 92.94 99 ALA A O 1
ATOM 756 N N . PRO A 1 100 ? 6.974 10.692 -3.788 1.00 93.50 100 PRO A N 1
ATOM 757 C CA . PRO A 1 100 ? 6.156 11.689 -3.094 1.00 93.50 100 PRO A CA 1
ATOM 758 C C . PRO A 1 100 ? 5.207 11.117 -2.030 1.00 93.50 100 PRO A C 1
ATOM 760 O O . PRO A 1 100 ? 4.767 11.870 -1.168 1.00 93.50 100 PRO A O 1
ATOM 763 N N . LEU A 1 101 ? 4.874 9.818 -2.079 1.00 94.69 101 LEU A N 1
ATOM 764 C CA . LEU A 1 101 ? 4.064 9.170 -1.037 1.00 94.69 101 LEU A CA 1
ATOM 765 C C . LEU A 1 101 ? 4.861 9.007 0.260 1.00 94.69 101 LEU A C 1
ATOM 767 O O . LEU A 1 101 ? 4.282 8.995 1.340 1.00 94.69 101 LEU A O 1
ATOM 771 N N . ASP A 1 102 ? 6.183 8.859 0.142 1.00 92.50 102 ASP A N 1
ATOM 772 C CA . ASP A 1 102 ? 7.097 8.636 1.258 1.00 92.50 102 ASP A CA 1
ATOM 773 C C . ASP A 1 102 ? 6.725 7.408 2.125 1.00 92.50 102 ASP A C 1
ATOM 775 O O . ASP A 1 102 ? 6.879 7.404 3.347 1.00 92.50 102 ASP A O 1
ATOM 779 N N . ARG A 1 103 ? 6.204 6.340 1.505 1.00 94.00 103 ARG A N 1
ATOM 780 C CA . ARG A 1 103 ? 5.798 5.086 2.171 1.00 94.00 103 ARG A CA 1
ATOM 781 C C . ARG A 1 103 ? 6.209 3.873 1.352 1.00 94.00 103 ARG A C 1
ATOM 783 O O . ARG A 1 103 ? 6.330 3.963 0.134 1.00 94.00 103 ARG A O 1
ATOM 790 N N . ASP A 1 104 ? 6.436 2.754 2.035 1.00 92.38 104 ASP A N 1
ATOM 791 C CA . ASP A 1 104 ? 6.714 1.477 1.378 1.00 92.38 104 ASP A CA 1
ATOM 792 C C . ASP A 1 104 ? 5.418 0.914 0.787 1.00 92.38 104 ASP A C 1
ATOM 794 O O . ASP A 1 104 ? 4.424 0.742 1.501 1.00 92.38 104 ASP A O 1
ATOM 798 N N . VAL A 1 105 ? 5.421 0.683 -0.526 1.00 95.50 105 VAL A N 1
ATOM 799 C CA . VAL A 1 105 ? 4.238 0.242 -1.270 1.00 95.50 105 VAL A CA 1
ATOM 800 C C . VAL A 1 105 ? 4.303 -1.265 -1.475 1.00 95.50 105 VAL A C 1
ATOM 802 O O . VAL A 1 105 ? 5.269 -1.799 -2.015 1.00 95.50 105 VAL A O 1
ATOM 805 N N . MET A 1 106 ? 3.238 -1.948 -1.077 1.00 92.25 106 MET A N 1
ATOM 806 C CA . MET A 1 106 ? 3.081 -3.396 -1.121 1.00 92.25 106 MET A CA 1
ATOM 807 C C . MET A 1 106 ? 1.807 -3.794 -1.868 1.00 92.25 106 MET A C 1
ATOM 809 O O . MET A 1 106 ? 0.873 -3.004 -1.996 1.00 92.25 106 MET A O 1
ATOM 813 N N . GLY A 1 107 ? 1.767 -5.041 -2.346 1.00 92.50 107 GLY A N 1
ATOM 814 C CA . GLY A 1 107 ? 0.586 -5.630 -2.982 1.00 92.50 107 GLY A CA 1
ATOM 815 C C . GLY A 1 107 ? 0.040 -4.764 -4.111 1.00 92.50 107 GLY A C 1
ATOM 816 O O . GLY A 1 107 ? -1.025 -4.184 -3.963 1.00 92.50 107 GLY A O 1
ATOM 817 N N . VAL A 1 108 ? 0.786 -4.618 -5.205 1.00 95.81 108 VAL A N 1
ATOM 818 C CA . VAL A 1 108 ? 0.404 -3.740 -6.319 1.00 95.81 108 VAL A CA 1
ATOM 819 C C . VAL A 1 108 ? -0.580 -4.432 -7.268 1.00 95.81 108 VAL A C 1
ATOM 821 O O . VAL A 1 108 ? -0.453 -5.627 -7.532 1.00 95.81 108 VAL A O 1
ATOM 824 N N . GLN A 1 109 ? -1.541 -3.680 -7.806 1.00 95.06 109 GLN A N 1
ATOM 825 C CA . GLN A 1 109 ? -2.427 -4.077 -8.904 1.00 95.06 109 GLN A CA 1
ATOM 826 C C . GLN A 1 109 ? -2.350 -3.013 -10.007 1.00 95.06 109 GLN A C 1
ATOM 828 O O . GLN A 1 109 ? -2.507 -1.828 -9.720 1.00 95.06 109 GLN A O 1
ATOM 833 N N . TRP A 1 110 ? -2.103 -3.415 -11.255 1.00 94.62 110 TRP A N 1
ATOM 834 C CA . TRP A 1 110 ? -2.076 -2.502 -12.402 1.00 94.62 110 TRP A CA 1
ATOM 835 C C . TRP A 1 110 ? -3.212 -2.855 -13.359 1.00 94.62 110 TRP A C 1
ATOM 837 O O . TRP A 1 110 ? -3.234 -3.946 -13.923 1.00 94.62 110 TRP A O 1
ATOM 847 N N . VAL A 1 111 ? -4.156 -1.929 -13.505 1.00 92.88 111 VAL A N 1
ATOM 848 C CA . VAL A 1 111 ? -5.319 -2.014 -14.399 1.00 92.88 111 VAL A CA 1
ATOM 849 C C . VAL A 1 111 ? -5.293 -0.857 -15.402 1.00 92.88 111 VAL A C 1
ATOM 851 O O . VAL A 1 111 ? -4.405 -0.006 -15.332 1.00 92.88 111 VAL A O 1
ATOM 854 N N . GLU A 1 112 ? -6.223 -0.826 -16.358 1.00 88.88 112 GLU A N 1
ATOM 855 C CA . GLU A 1 112 ? -6.237 0.195 -17.423 1.00 88.88 112 GLU A CA 1
ATOM 856 C C . GLU A 1 112 ? -6.334 1.614 -16.852 1.00 88.88 112 GLU A C 1
ATOM 858 O O . GLU A 1 112 ? -5.707 2.548 -17.351 1.00 88.88 112 GLU A O 1
ATOM 863 N N . GLU A 1 113 ? -7.058 1.776 -15.745 1.00 85.38 113 GLU A N 1
ATOM 864 C CA . GLU A 1 113 ? -7.204 3.056 -15.061 1.00 85.38 113 GLU A CA 1
ATOM 865 C C . GLU A 1 113 ? -5.906 3.529 -14.402 1.00 85.38 113 GLU A C 1
ATOM 867 O O . GLU A 1 113 ? -5.756 4.726 -14.183 1.00 85.38 113 GLU A O 1
ATOM 872 N N . GLY A 1 114 ? -4.976 2.629 -14.070 1.00 90.88 114 GLY A N 1
ATOM 873 C CA . GLY A 1 114 ? -3.702 2.963 -13.439 1.00 90.88 114 GLY A CA 1
ATOM 874 C C . GLY A 1 114 ? -3.235 1.935 -12.411 1.00 90.88 114 GLY A C 1
ATOM 875 O O . GLY A 1 114 ? -3.656 0.777 -12.397 1.00 90.88 114 GLY A O 1
ATOM 876 N N . ILE A 1 115 ? -2.320 2.366 -11.543 1.00 94.31 115 ILE A N 1
ATOM 877 C CA . ILE A 1 115 ? -1.683 1.498 -10.549 1.00 94.31 115 ILE A CA 1
ATOM 878 C C . ILE A 1 115 ? -2.300 1.756 -9.178 1.00 94.31 115 ILE A C 1
ATOM 880 O O . ILE A 1 115 ? -2.407 2.895 -8.730 1.00 94.31 115 ILE A O 1
ATOM 884 N N . PHE A 1 116 ? -2.643 0.687 -8.474 1.00 94.69 116 PHE A N 1
ATOM 885 C CA . PHE A 1 116 ? -3.093 0.705 -7.090 1.00 94.69 116 PHE A CA 1
ATOM 886 C C . PHE A 1 116 ? -2.066 -0.021 -6.227 1.00 94.69 116 PHE A C 1
ATOM 888 O O . PHE A 1 116 ? -1.565 -1.077 -6.609 1.00 94.69 116 PHE A O 1
ATOM 895 N N . GLY A 1 117 ? -1.731 0.548 -5.073 1.00 95.69 117 GLY A N 1
ATOM 896 C CA . GLY A 1 117 ? -0.769 -0.040 -4.143 1.00 95.69 117 GLY A CA 1
ATOM 897 C C . GLY A 1 117 ? -1.212 0.139 -2.701 1.00 95.69 117 GLY A C 1
ATOM 898 O O . GLY A 1 117 ? -1.614 1.236 -2.309 1.00 95.69 117 GLY A O 1
ATOM 899 N N . ALA A 1 118 ? -1.128 -0.924 -1.904 1.00 96.88 118 ALA A N 1
ATOM 900 C CA . ALA A 1 118 ? -1.321 -0.825 -0.466 1.00 96.88 118 ALA A CA 1
ATOM 901 C C . ALA A 1 118 ? -0.061 -0.271 0.204 1.00 96.88 118 ALA A C 1
ATOM 903 O O . ALA A 1 118 ? 1.049 -0.448 -0.287 1.00 96.88 118 ALA A O 1
ATOM 904 N N . TYR A 1 119 ? -0.213 0.403 1.335 1.00 96.62 119 TYR A N 1
ATOM 905 C CA . TYR A 1 119 ? 0.915 0.904 2.114 1.00 96.62 119 TYR A CA 1
ATOM 906 C C . TYR A 1 119 ? 0.522 1.061 3.580 1.00 96.62 119 TYR A C 1
ATOM 908 O O . TYR A 1 119 ? -0.649 1.274 3.907 1.00 96.62 119 TYR A O 1
ATOM 916 N N . ALA A 1 120 ? 1.504 0.955 4.471 1.00 95.06 120 ALA A N 1
ATOM 917 C CA . ALA A 1 120 ? 1.309 1.265 5.880 1.00 95.06 120 ALA A CA 1
ATOM 918 C C . ALA A 1 120 ? 1.399 2.778 6.101 1.00 95.06 120 ALA A C 1
ATOM 920 O O . ALA A 1 120 ? 2.341 3.421 5.640 1.00 95.06 120 ALA A O 1
ATOM 921 N N . ASP A 1 121 ? 0.440 3.337 6.831 1.00 94.38 121 ASP A N 1
ATOM 922 C CA . ASP A 1 121 ? 0.448 4.729 7.267 1.00 94.38 121 ASP A CA 1
ATOM 923 C C . ASP A 1 121 ? 0.076 4.800 8.745 1.00 94.38 121 ASP A C 1
ATOM 925 O O . ASP A 1 121 ? -1.086 4.623 9.130 1.00 94.38 121 ASP A O 1
ATOM 929 N N . GLY A 1 122 ? 1.103 4.983 9.575 1.00 93.94 122 GLY A N 1
ATOM 930 C CA . GLY A 1 122 ? 0.992 4.813 11.016 1.00 93.94 122 GLY A CA 1
ATOM 931 C C . GLY A 1 122 ? 0.542 3.393 11.366 1.00 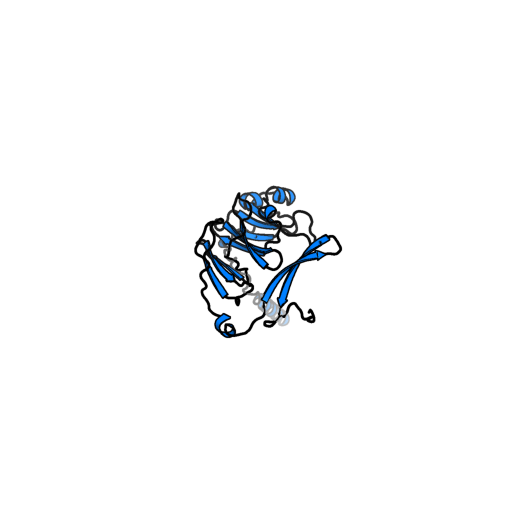93.94 122 GLY A C 1
ATOM 932 O O . GLY A 1 122 ? 1.188 2.408 11.010 1.00 93.94 122 GLY A O 1
ATOM 933 N N . THR A 1 123 ? -0.581 3.294 12.064 1.00 94.00 123 THR A N 1
ATOM 934 C CA . THR A 1 123 ? -1.160 2.042 12.575 1.00 94.00 123 THR A CA 1
ATOM 935 C C . THR A 1 123 ? -2.169 1.384 11.629 1.00 94.00 123 THR A C 1
ATOM 937 O O . THR A 1 123 ? -2.761 0.364 11.982 1.00 94.00 123 THR A O 1
ATOM 940 N N . CYS A 1 124 ? -2.376 1.943 10.433 1.00 94.00 124 CYS A N 1
ATOM 941 C CA . CYS A 1 124 ? -3.364 1.468 9.463 1.00 94.00 124 CYS A CA 1
ATOM 942 C C . CYS A 1 124 ? -2.720 1.106 8.120 1.00 94.00 124 CYS A C 1
ATOM 944 O O . CYS A 1 124 ? -1.782 1.763 7.673 1.00 94.00 124 CYS A O 1
ATOM 946 N N . LEU A 1 125 ? -3.282 0.110 7.428 1.00 95.94 125 LEU A N 1
ATOM 947 C CA . LEU A 1 125 ? -3.014 -0.104 6.006 1.00 95.94 125 LEU A CA 1
ATOM 948 C C . LEU A 1 125 ? -4.000 0.712 5.164 1.00 95.94 125 LEU A C 1
ATOM 950 O O . LEU A 1 125 ? -5.208 0.723 5.416 1.00 95.94 125 LEU A O 1
ATOM 954 N N . ARG A 1 126 ? -3.483 1.386 4.143 1.00 95.56 126 ARG A N 1
ATOM 955 C CA . ARG A 1 126 ? -4.239 2.199 3.185 1.00 95.56 126 ARG A CA 1
ATOM 956 C C . ARG A 1 126 ? -3.944 1.730 1.767 1.00 95.56 126 ARG A C 1
ATOM 958 O O . ARG A 1 126 ? -3.031 0.941 1.553 1.00 95.56 126 ARG A O 1
ATOM 965 N N . VAL A 1 127 ? -4.709 2.232 0.803 1.00 94.88 127 VAL A N 1
ATOM 966 C CA . VAL A 1 127 ? -4.461 2.020 -0.628 1.00 94.88 127 VAL A CA 1
ATOM 967 C C . VAL A 1 127 ? -4.286 3.382 -1.287 1.00 94.88 127 VAL A C 1
ATOM 969 O O . VAL A 1 127 ? -5.084 4.287 -1.044 1.00 94.88 127 VAL A O 1
ATOM 972 N N . ALA A 1 128 ? -3.243 3.536 -2.093 1.00 94.75 128 ALA A N 1
ATOM 973 C CA . ALA A 1 128 ? -3.002 4.702 -2.931 1.00 94.75 128 ALA A CA 1
ATOM 974 C C . ALA A 1 128 ? -3.197 4.337 -4.401 1.00 94.75 128 ALA A C 1
ATOM 976 O O . ALA A 1 128 ? -2.946 3.205 -4.818 1.00 94.75 128 ALA A O 1
ATOM 977 N N . TYR A 1 129 ? -3.625 5.324 -5.173 1.00 93.62 129 TYR A N 1
ATOM 978 C CA . TYR A 1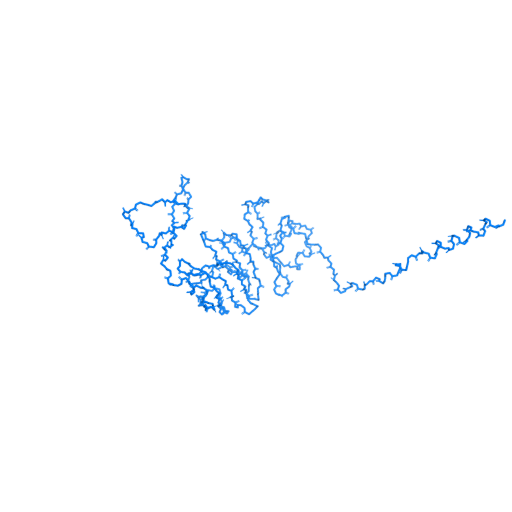 129 ? -3.618 5.294 -6.624 1.00 93.62 129 TYR A CA 1
ATOM 979 C C . TYR A 1 129 ? -2.411 6.072 -7.155 1.00 93.62 129 TYR A C 1
ATOM 981 O O . TYR A 1 129 ? -2.114 7.169 -6.678 1.00 93.62 129 TYR A O 1
ATOM 989 N N . PHE A 1 130 ? -1.746 5.526 -8.166 1.00 93.25 130 PHE A N 1
ATOM 990 C CA . PHE A 1 130 ? -0.617 6.127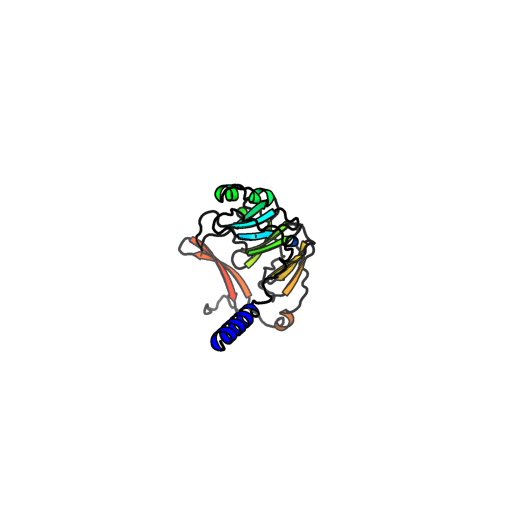 -8.862 1.00 93.25 130 PHE A CA 1
ATOM 991 C C . PHE A 1 130 ? -1.013 6.317 -10.328 1.00 93.25 130 PHE A C 1
ATOM 993 O O . PHE A 1 130 ? -1.138 5.354 -11.088 1.00 93.25 130 PHE A O 1
ATOM 1000 N N . GLY A 1 131 ? -1.237 7.576 -10.707 1.00 84.56 131 GLY A N 1
ATOM 1001 C CA . GLY A 1 131 ? -1.456 7.960 -12.099 1.00 84.56 131 GLY A CA 1
ATOM 1002 C C . GLY A 1 131 ? -0.134 8.114 -12.847 1.00 84.56 131 GLY A C 1
ATOM 1003 O O . GLY A 1 131 ? 0.924 8.226 -12.230 1.00 84.56 131 GLY A O 1
ATOM 1004 N N . ALA A 1 132 ? -0.194 8.169 -14.180 1.00 71.88 132 ALA A N 1
ATOM 1005 C CA . ALA A 1 132 ? 1.003 8.311 -15.004 1.00 71.88 132 ALA A CA 1
ATOM 1006 C C . ALA A 1 132 ? 1.805 9.575 -14.651 1.00 71.88 132 ALA A C 1
ATOM 1008 O O . ALA A 1 132 ? 3.010 9.477 -14.453 1.00 71.88 132 ALA A O 1
ATOM 1009 N N . ASP A 1 133 ? 1.164 10.738 -14.514 1.00 79.06 133 ASP A N 1
ATOM 1010 C CA . ASP A 1 133 ? 1.860 12.030 -14.349 1.00 79.06 133 ASP A CA 1
ATOM 1011 C C . ASP A 1 133 ? 1.370 12.854 -13.150 1.00 79.06 133 ASP A C 1
ATOM 1013 O O . ASP A 1 133 ? 1.632 14.053 -13.053 1.00 79.06 133 ASP A O 1
ATOM 1017 N N . ALA A 1 134 ? 0.657 12.218 -12.221 1.00 84.75 134 ALA A N 1
ATOM 1018 C CA . ALA A 1 134 ? 0.151 12.858 -11.013 1.00 84.75 134 ALA A CA 1
ATOM 1019 C C . ALA A 1 134 ? 0.829 12.276 -9.764 1.00 84.75 134 ALA A C 1
ATOM 1021 O O . ALA A 1 134 ? 1.171 11.090 -9.756 1.00 84.75 134 ALA A O 1
ATOM 1022 N N . PRO A 1 135 ? 0.989 13.069 -8.689 1.00 89.81 135 PRO A N 1
ATOM 1023 C CA . PRO A 1 135 ? 1.402 12.534 -7.403 1.00 89.81 135 PRO A CA 1
ATOM 1024 C C . PRO A 1 135 ? 0.476 11.396 -6.937 1.00 89.81 135 PRO A C 1
ATOM 1026 O O . PRO A 1 135 ? -0.730 11.426 -7.213 1.00 89.81 135 PRO A O 1
ATOM 1029 N N . PRO A 1 136 ? 1.016 10.409 -6.203 1.00 93.69 136 PRO A N 1
ATOM 1030 C CA . PRO A 1 136 ? 0.219 9.340 -5.624 1.00 93.69 136 PRO A CA 1
ATOM 1031 C C . PRO A 1 136 ? -0.891 9.911 -4.743 1.00 93.69 136 PRO A C 1
ATOM 1033 O O . PRO A 1 136 ? -0.659 10.793 -3.917 1.00 93.69 136 PRO A O 1
ATOM 1036 N N . THR A 1 137 ? -2.103 9.399 -4.926 1.00 92.75 137 THR A N 1
ATOM 1037 C CA . THR A 1 137 ? -3.301 9.869 -4.230 1.00 92.75 137 THR A CA 1
ATOM 1038 C C . THR A 1 137 ? -3.815 8.768 -3.302 1.00 92.75 137 THR A C 1
ATOM 1040 O O . THR A 1 137 ? -4.269 7.730 -3.794 1.00 92.75 137 THR A O 1
ATOM 1043 N N . PRO A 1 138 ? -3.739 8.944 -1.968 1.00 92.81 138 PRO A N 1
ATOM 1044 C CA . PRO A 1 138 ? -4.412 8.071 -1.015 1.00 92.81 138 PRO A CA 1
ATOM 1045 C C . PRO A 1 138 ? -5.900 7.993 -1.315 1.00 92.81 138 PRO A C 1
ATOM 1047 O O . PRO A 1 138 ? -6.539 9.001 -1.609 1.00 92.81 138 PRO A O 1
ATOM 1050 N N . LEU A 1 139 ? -6.462 6.799 -1.224 1.00 91.00 139 LEU A N 1
ATOM 1051 C CA . LEU A 1 139 ? -7.863 6.619 -1.534 1.00 91.00 139 LEU A CA 1
ATOM 1052 C C . LEU A 1 139 ? -8.734 6.793 -0.290 1.00 91.00 139 LEU A C 1
ATOM 1054 O O . LEU A 1 139 ? -8.522 6.146 0.736 1.00 91.00 139 LEU A O 1
ATOM 1058 N N . GLU A 1 140 ? -9.773 7.614 -0.418 1.00 89.88 140 GLU A N 1
ATOM 1059 C CA . GLU A 1 140 ? -10.718 7.902 0.659 1.00 89.88 140 GLU A CA 1
ATOM 1060 C C . GLU A 1 140 ? -11.758 6.785 0.800 1.00 89.88 140 GLU A C 1
ATOM 1062 O O . GLU A 1 140 ? -12.672 6.651 -0.015 1.00 89.88 140 GLU A O 1
ATOM 1067 N N . LEU A 1 141 ? -11.609 5.976 1.852 1.00 90.19 141 LEU A N 1
ATOM 1068 C CA . LEU A 1 141 ? -12.421 4.787 2.148 1.00 90.19 141 LEU A CA 1
ATOM 1069 C C . LEU A 1 141 ? -13.415 4.996 3.306 1.00 90.19 141 LEU A C 1
ATOM 1071 O O . LEU A 1 141 ? -13.832 4.044 3.961 1.00 90.19 141 LEU A O 1
ATOM 1075 N N . GLY A 1 142 ? -13.773 6.248 3.612 1.00 88.56 142 GLY A N 1
ATOM 1076 C CA . GLY A 1 142 ? -14.777 6.556 4.641 1.00 88.56 142 GLY A CA 1
ATOM 1077 C C . GLY A 1 142 ? -14.395 6.091 6.054 1.00 88.56 142 GLY A C 1
ATOM 1078 O O . GLY A 1 142 ? -15.264 5.709 6.832 1.00 88.56 142 GLY A O 1
ATOM 1079 N N . GLY A 1 143 ? -13.098 6.082 6.379 1.00 90.38 143 GLY A N 1
ATOM 1080 C CA . GLY A 1 143 ? -12.578 5.619 7.672 1.00 90.38 143 GLY A CA 1
ATOM 1081 C C . GLY A 1 143 ? -12.363 4.105 7.780 1.00 90.38 143 GLY A C 1
ATOM 1082 O O . GLY A 1 143 ? -11.952 3.635 8.839 1.00 90.38 143 GLY A O 1
ATOM 1083 N N . ILE A 1 144 ? -12.612 3.346 6.709 1.00 94.12 144 ILE A N 1
ATOM 1084 C CA . ILE A 1 144 ? -12.240 1.933 6.609 1.00 94.12 144 ILE A CA 1
ATOM 1085 C C . ILE A 1 144 ? -10.776 1.830 6.172 1.00 94.12 144 ILE A C 1
ATOM 1087 O O . ILE A 1 144 ? -10.389 2.369 5.136 1.00 94.12 144 ILE A O 1
ATOM 1091 N N . PHE A 1 145 ? -9.960 1.130 6.952 1.00 95.00 145 PHE A N 1
ATOM 1092 C CA . PHE A 1 145 ? -8.610 0.730 6.568 1.00 95.00 145 PHE A CA 1
ATOM 1093 C C . PHE A 1 145 ? -8.612 -0.688 5.994 1.00 95.00 145 PHE A C 1
ATOM 1095 O O . PHE A 1 145 ? -9.518 -1.485 6.250 1.00 95.00 145 PHE A O 1
ATOM 1102 N N . LEU A 1 146 ? -7.574 -1.011 5.225 1.00 96.06 146 LEU A N 1
ATOM 1103 C CA . LEU A 1 146 ? -7.375 -2.346 4.673 1.00 96.06 146 LEU A CA 1
ATOM 1104 C C . LEU A 1 146 ? -7.051 -3.333 5.807 1.00 96.06 146 LEU A C 1
ATOM 1106 O O . LEU A 1 146 ? -6.123 -3.124 6.585 1.00 96.06 146 LEU A O 1
ATOM 1110 N N . ALA A 1 147 ? -7.819 -4.414 5.900 1.00 95.12 147 ALA A N 1
ATOM 1111 C CA . ALA A 1 147 ? -7.709 -5.443 6.932 1.00 95.12 147 ALA A CA 1
ATOM 1112 C C . ALA A 1 147 ? -7.444 -6.823 6.306 1.00 95.12 147 ALA A C 1
ATOM 1114 O O . ALA A 1 147 ? -8.108 -7.805 6.631 1.00 95.12 147 ALA A O 1
ATOM 1115 N N . GLY A 1 148 ? -6.490 -6.883 5.377 1.00 89.88 148 GLY A N 1
ATOM 1116 C CA . GLY A 1 148 ? -6.150 -8.087 4.626 1.00 89.88 148 GLY A CA 1
ATOM 1117 C C . GLY A 1 148 ? -5.823 -7.757 3.176 1.00 89.88 148 GLY A C 1
ATOM 1118 O O . GLY A 1 148 ? -5.063 -6.830 2.902 1.00 89.88 148 GLY A O 1
ATOM 1119 N N . GLU A 1 149 ? -6.402 -8.523 2.259 1.00 91.31 149 GLU A N 1
ATOM 1120 C CA . GLU A 1 149 ? -6.184 -8.377 0.823 1.00 91.31 149 GLU A CA 1
ATOM 1121 C C . GLU A 1 149 ? -7.192 -7.423 0.171 1.00 91.31 149 GLU A C 1
ATOM 1123 O O . GLU A 1 149 ? -8.283 -7.152 0.689 1.00 91.31 149 GLU A O 1
ATOM 1128 N N . TYR A 1 150 ? -6.810 -6.930 -1.003 1.00 95.94 150 TYR A N 1
ATOM 1129 C CA . TYR A 1 150 ? -7.674 -6.185 -1.903 1.00 95.94 150 TYR A CA 1
ATOM 1130 C C . TYR A 1 150 ? -7.401 -6.602 -3.347 1.00 95.94 150 TYR A C 1
ATOM 1132 O O . TYR A 1 150 ? -6.336 -7.132 -3.663 1.00 95.94 150 TYR A O 1
ATOM 1140 N N . HIS A 1 151 ? -8.360 -6.336 -4.222 1.00 95.62 151 HIS A N 1
ATOM 1141 C CA . HIS A 1 151 ? -8.248 -6.588 -5.649 1.00 95.62 151 HIS A CA 1
ATOM 1142 C C . HIS A 1 151 ? -8.925 -5.467 -6.432 1.00 95.62 151 HIS A C 1
ATOM 1144 O O . HIS A 1 151 ? -9.958 -4.947 -6.006 1.00 95.62 151 HIS A O 1
ATOM 1150 N N . VAL A 1 152 ? -8.346 -5.112 -7.577 1.00 93.75 152 VAL A N 1
ATOM 1151 C CA . VAL A 1 152 ? -8.916 -4.127 -8.498 1.00 93.75 152 VAL A CA 1
ATOM 1152 C C . VAL A 1 152 ? -9.240 -4.837 -9.800 1.00 93.75 152 VAL A C 1
ATOM 1154 O O . VAL A 1 152 ? -8.357 -5.433 -10.415 1.00 93.75 152 VAL A O 1
ATOM 1157 N N . ALA A 1 153 ? -10.509 -4.804 -10.193 1.00 92.31 153 ALA A N 1
ATOM 1158 C CA . ALA A 1 153 ? -10.951 -5.351 -11.464 1.00 92.31 153 ALA A CA 1
ATOM 1159 C C . ALA A 1 153 ? -10.425 -4.495 -12.626 1.00 92.31 153 ALA A C 1
ATOM 1161 O O . ALA A 1 153 ? -10.169 -3.306 -12.461 1.00 92.31 153 ALA A O 1
ATOM 1162 N N . ALA A 1 154 ? -10.323 -5.078 -13.823 1.00 88.12 154 ALA A N 1
ATOM 1163 C CA . ALA A 1 154 ? -9.876 -4.360 -15.024 1.00 88.12 154 ALA A CA 1
ATOM 1164 C C . ALA A 1 154 ? -10.789 -3.187 -15.428 1.00 88.12 154 ALA A C 1
ATOM 1166 O O . ALA A 1 154 ? -10.389 -2.350 -16.222 1.00 88.12 154 ALA A O 1
ATOM 1167 N N . THR A 1 155 ? -12.016 -3.170 -14.911 1.00 83.69 155 THR A N 1
ATOM 1168 C CA . THR A 1 155 ? -13.016 -2.110 -15.061 1.00 83.69 155 THR A CA 1
ATOM 1169 C C . THR A 1 155 ? -12.919 -1.037 -13.970 1.00 83.69 155 THR A C 1
ATOM 1171 O O . THR A 1 155 ? -13.713 -0.101 -13.972 1.00 83.69 155 THR A O 1
ATOM 1174 N N . GLY A 1 156 ? -11.981 -1.176 -13.027 1.00 84.12 156 GLY A N 1
ATOM 1175 C CA . GLY A 1 156 ? -11.675 -0.206 -11.979 1.00 84.12 156 GLY A CA 1
ATOM 1176 C C . GLY A 1 156 ? -12.412 -0.403 -10.648 1.00 84.12 156 GLY A C 1
ATOM 1177 O O . GLY A 1 156 ? -12.132 0.335 -9.698 1.00 84.12 156 GLY A O 1
ATOM 1178 N N . GLU A 1 157 ? -13.332 -1.369 -10.518 1.00 90.00 157 GLU A N 1
ATOM 1179 C CA . GLU A 1 157 ? -13.939 -1.705 -9.222 1.00 90.00 157 GLU A CA 1
ATOM 1180 C C . GLU A 1 157 ? -12.877 -2.188 -8.236 1.00 90.00 157 GLU A C 1
ATOM 1182 O O . GLU A 1 157 ? -12.045 -3.034 -8.560 1.00 90.00 157 GLU A O 1
ATOM 1187 N N . LEU A 1 158 ? -12.969 -1.727 -6.990 1.00 92.25 158 LEU A N 1
ATOM 1188 C CA . LEU A 1 158 ? -12.119 -2.196 -5.899 1.00 92.25 158 LEU A CA 1
ATOM 1189 C C . LEU A 1 158 ? -12.935 -3.069 -4.941 1.00 92.25 158 LEU A C 1
ATOM 1191 O O . LEU A 1 158 ? -13.885 -2.600 -4.309 1.00 92.25 158 LEU A O 1
ATOM 1195 N N . GLY A 1 159 ? -12.517 -4.323 -4.795 1.00 95.44 159 GLY A N 1
ATOM 1196 C CA . GLY A 1 159 ? -12.928 -5.208 -3.709 1.00 95.44 159 GLY A CA 1
ATOM 1197 C C . GLY A 1 159 ? -11.859 -5.241 -2.620 1.00 95.44 159 GLY A C 1
ATOM 1198 O O . GLY A 1 159 ? -10.670 -5.325 -2.924 1.00 95.44 159 GLY A O 1
ATOM 1199 N N . LEU A 1 160 ? -12.249 -5.180 -1.349 1.00 96.44 160 LEU A N 1
ATOM 1200 C CA . LEU A 1 160 ? -11.304 -5.271 -0.234 1.00 96.44 160 LEU A CA 1
ATOM 1201 C C . LEU A 1 160 ? -11.908 -5.936 0.998 1.00 96.44 160 LEU A C 1
ATOM 1203 O O . LEU A 1 160 ? -13.119 -5.875 1.220 1.00 96.44 160 LEU A O 1
ATOM 1207 N N . ILE A 1 161 ? -11.042 -6.486 1.846 1.00 97.50 161 ILE A N 1
ATOM 1208 C CA . ILE A 1 161 ? -11.376 -6.733 3.249 1.00 97.50 161 ILE A CA 1
ATOM 1209 C C . ILE A 1 161 ? -11.036 -5.477 4.045 1.00 97.50 161 ILE A C 1
ATOM 1211 O O . ILE A 1 161 ? -9.884 -5.047 4.084 1.00 97.50 161 ILE A O 1
ATOM 1215 N N . GLY A 1 162 ? -12.040 -4.866 4.661 1.00 96.75 162 GLY A N 1
ATOM 1216 C CA . GLY A 1 162 ? -11.910 -3.595 5.363 1.00 96.75 162 GLY A CA 1
ATOM 1217 C C . GLY A 1 162 ? -12.321 -3.690 6.825 1.00 96.75 162 GLY A C 1
ATOM 1218 O O . GLY A 1 162 ? -13.216 -4.458 7.175 1.00 96.75 162 GLY A O 1
ATOM 1219 N N . ALA A 1 163 ? -11.697 -2.886 7.680 1.00 95.25 163 ALA A N 1
ATOM 1220 C CA . ALA A 1 163 ? -12.131 -2.701 9.060 1.00 95.25 163 ALA A CA 1
ATOM 1221 C C . ALA A 1 163 ? -11.881 -1.267 9.551 1.00 95.25 163 ALA A C 1
ATOM 1223 O O . ALA A 1 163 ? -11.248 -0.454 8.882 1.00 95.25 163 ALA A O 1
ATOM 1224 N N . ASN A 1 164 ? -12.396 -0.951 10.729 1.00 93.56 164 ASN A N 1
ATOM 1225 C CA . ASN A 1 164 ? -12.128 0.247 11.501 1.00 93.56 164 ASN A CA 1
ATOM 1226 C C . ASN A 1 164 ? -12.109 -0.101 13.000 1.00 93.56 164 ASN A C 1
ATOM 1228 O O . ASN A 1 164 ? -12.146 -1.264 13.401 1.00 93.56 164 ASN A O 1
ATOM 1232 N N . ALA A 1 165 ? -12.032 0.917 13.852 1.00 91.12 165 ALA A N 1
ATOM 1233 C CA . ALA A 1 165 ? -11.983 0.742 15.301 1.00 91.12 165 ALA A CA 1
ATOM 1234 C C . ALA A 1 165 ? -13.280 0.164 15.918 1.00 91.12 165 ALA A C 1
ATOM 1236 O O . ALA A 1 165 ? -13.270 -0.217 17.088 1.00 91.12 165 ALA A O 1
ATOM 1237 N N . GLN A 1 166 ? -14.386 0.110 15.167 1.00 88.38 166 GLN A N 1
ATOM 1238 C CA . GLN A 1 166 ? -15.721 -0.251 15.656 1.00 88.38 166 GLN A CA 1
ATOM 1239 C C . GLN A 1 166 ? -16.340 -1.471 14.964 1.00 88.38 166 GLN A C 1
ATOM 1241 O O . GLN A 1 166 ? -17.325 -2.003 15.475 1.00 88.38 166 GLN A O 1
ATOM 1246 N N . ASN A 1 167 ? -15.813 -1.919 13.825 1.00 89.06 167 ASN A N 1
ATOM 1247 C CA . ASN A 1 167 ? -16.370 -3.040 13.078 1.00 89.06 167 ASN A CA 1
ATOM 1248 C C . ASN A 1 167 ? -15.410 -4.236 13.021 1.00 89.06 167 ASN A C 1
ATOM 1250 O O . ASN A 1 167 ? -14.196 -4.136 13.201 1.00 89.06 167 ASN A O 1
ATOM 1254 N N . PHE A 1 168 ? -16.001 -5.405 12.804 1.00 93.06 168 PHE A N 1
ATOM 1255 C CA . PHE A 1 168 ? -15.252 -6.595 12.436 1.00 93.06 168 PHE A CA 1
ATOM 1256 C C . PHE A 1 168 ? -14.763 -6.449 10.981 1.00 93.06 168 PHE A C 1
ATOM 1258 O O . PHE A 1 168 ? -15.396 -5.710 10.224 1.00 93.06 168 PHE A O 1
ATOM 1265 N N . PRO A 1 169 ? -13.679 -7.129 10.563 1.00 95.94 169 PRO A N 1
ATOM 1266 C CA . PRO A 1 169 ? -13.312 -7.186 9.154 1.00 95.94 169 PRO A CA 1
ATOM 1267 C C . PRO A 1 169 ? -14.457 -7.712 8.280 1.00 95.94 169 PRO A C 1
ATOM 1269 O O . PRO A 1 169 ? -14.968 -8.809 8.499 1.00 95.94 169 PRO A O 1
ATOM 1272 N N . GLU A 1 170 ? -14.849 -6.928 7.281 1.00 97.12 170 GLU A N 1
ATOM 1273 C CA . GLU A 1 170 ? -15.913 -7.262 6.329 1.00 97.12 170 GLU A CA 1
ATOM 1274 C C . GLU A 1 170 ? -15.407 -7.110 4.893 1.00 97.12 170 GLU A C 1
ATOM 1276 O O . GLU A 1 170 ? -14.469 -6.360 4.622 1.00 97.12 170 GLU A O 1
ATOM 1281 N N . ALA A 1 171 ? -16.051 -7.805 3.960 1.00 97.25 171 ALA A N 1
ATOM 1282 C CA . ALA A 1 171 ? -15.859 -7.594 2.537 1.00 97.25 171 ALA A CA 1
ATOM 1283 C C . ALA A 1 171 ? -16.613 -6.336 2.089 1.00 97.25 171 ALA A C 1
ATOM 1285 O O . ALA A 1 171 ? -17.807 -6.180 2.366 1.00 97.25 171 ALA A O 1
ATOM 1286 N N . TYR A 1 172 ? -15.925 -5.469 1.354 1.00 96.50 172 TYR A N 1
ATOM 1287 C CA . TYR A 1 172 ? -16.482 -4.272 0.739 1.00 96.50 172 TYR A CA 1
ATOM 1288 C C . TYR A 1 172 ? -16.204 -4.262 -0.758 1.00 96.50 172 TYR A C 1
ATOM 1290 O O . TYR A 1 172 ? -15.172 -4.751 -1.218 1.00 96.50 172 TYR A O 1
ATOM 1298 N N . LEU A 1 173 ? -17.116 -3.648 -1.501 1.00 94.94 173 LEU A N 1
ATOM 1299 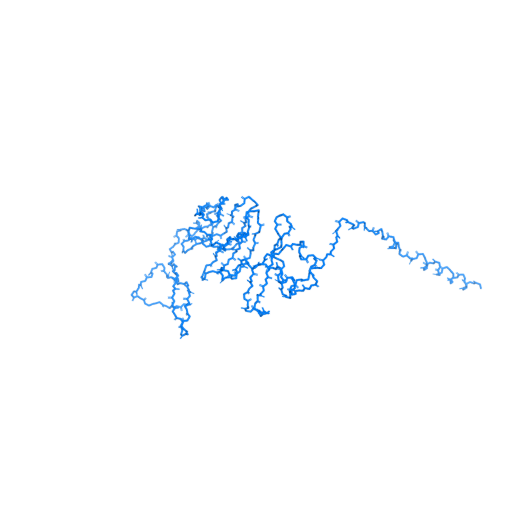C CA . LEU A 1 173 ? -16.973 -3.332 -2.912 1.00 94.94 173 LEU A CA 1
ATOM 1300 C C . LEU A 1 173 ? -17.207 -1.843 -3.112 1.00 94.94 173 LEU A C 1
ATOM 1302 O O . LEU A 1 173 ? -18.069 -1.240 -2.473 1.00 94.94 173 LEU A O 1
ATOM 1306 N N . THR A 1 174 ? -16.469 -1.248 -4.030 1.00 88.56 174 THR A N 1
ATOM 1307 C CA . THR A 1 174 ? -16.764 0.088 -4.529 1.00 88.56 174 THR A CA 1
ATOM 1308 C C . THR A 1 174 ? -16.763 0.075 -6.044 1.00 88.56 174 THR A C 1
ATOM 1310 O O . THR A 1 174 ? -16.011 -0.674 -6.668 1.00 88.56 174 THR A O 1
ATOM 1313 N N . GLN A 1 175 ? -17.660 0.875 -6.615 1.00 83.88 175 GLN A N 1
ATOM 1314 C CA . GLN A 1 175 ? -17.756 1.076 -8.056 1.00 83.88 175 GLN A CA 1
ATOM 1315 C C . GLN A 1 175 ? -16.434 1.645 -8.601 1.00 83.88 175 GLN A C 1
ATOM 1317 O O . GLN A 1 175 ? -15.635 2.175 -7.818 1.00 83.88 175 GLN A O 1
ATOM 1322 N N . PRO A 1 176 ? -16.190 1.577 -9.920 1.00 74.31 176 PRO A N 1
ATOM 1323 C CA . PRO A 1 176 ? -15.048 2.247 -10.519 1.00 74.31 176 PRO A CA 1
ATOM 1324 C C . PRO A 1 176 ? -15.178 3.746 -10.277 1.00 74.31 176 PRO A C 1
ATOM 1326 O O . PRO A 1 176 ? -16.171 4.365 -10.665 1.00 74.31 176 PRO A O 1
ATOM 1329 N N . VAL A 1 177 ? -14.211 4.343 -9.588 1.00 58.81 177 VAL A N 1
ATOM 1330 C CA . VAL A 1 177 ? -14.230 5.781 -9.315 1.00 58.81 177 VAL A CA 1
ATOM 1331 C C . VAL A 1 177 ? -12.840 6.357 -9.527 1.00 58.81 177 VAL A C 1
ATOM 1333 O O . VA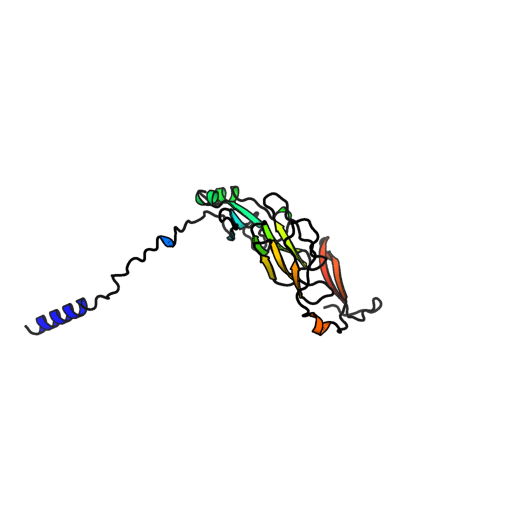L A 1 177 ? -11.832 5.768 -9.138 1.00 58.81 177 VAL A O 1
ATOM 1336 N N . THR A 1 178 ? -12.810 7.536 -10.144 1.00 61.66 178 THR A N 1
ATOM 1337 C CA . THR A 1 178 ? -11.605 8.323 -10.383 1.00 61.66 178 THR A CA 1
ATOM 1338 C C . THR A 1 178 ? -10.898 8.713 -9.073 1.00 61.66 178 THR A C 1
ATOM 1340 O O . THR A 1 178 ? -11.537 8.811 -8.023 1.00 61.66 178 THR A O 1
ATOM 1343 N N . PRO A 1 179 ? -9.583 8.996 -9.113 1.00 58.94 179 PRO A N 1
ATOM 1344 C CA . PRO A 1 179 ? -8.708 9.055 -7.931 1.00 58.94 179 PRO A CA 1
ATOM 1345 C C . PRO A 1 179 ? -9.052 10.096 -6.849 1.00 58.94 179 PRO A C 1
ATOM 1347 O O . PRO A 1 179 ? -8.426 10.091 -5.797 1.00 58.94 179 PRO A O 1
ATOM 1350 N N . ALA A 1 180 ? -10.018 10.989 -7.086 1.00 58.09 180 ALA A N 1
ATOM 1351 C CA . ALA A 1 180 ? -10.318 12.136 -6.225 1.00 58.09 180 ALA A CA 1
ATOM 1352 C C . ALA A 1 180 ? -11.730 12.137 -5.612 1.00 58.09 180 ALA A C 1
ATOM 1354 O O . ALA A 1 180 ? -12.060 13.047 -4.851 1.00 58.09 180 ALA A O 1
ATOM 1355 N N . ALA A 1 181 ? -12.585 11.164 -5.937 1.00 63.66 181 ALA A N 1
ATOM 1356 C CA . ALA A 1 181 ? -13.937 11.119 -5.387 1.00 63.66 181 ALA A CA 1
ATOM 1357 C C . ALA A 1 181 ? -14.009 10.224 -4.143 1.00 63.66 181 ALA A C 1
ATOM 1359 O O . ALA A 1 181 ? -13.433 9.138 -4.081 1.00 63.66 181 ALA A O 1
ATOM 1360 N N . GLN A 1 182 ? -14.741 10.708 -3.139 1.00 66.06 182 GLN A N 1
ATOM 1361 C CA . GLN A 1 182 ? -15.006 9.974 -1.909 1.00 66.06 182 GLN A CA 1
ATOM 1362 C C . GLN A 1 182 ? -15.734 8.672 -2.258 1.00 66.06 182 GLN A C 1
ATOM 1364 O O . GLN A 1 182 ? -16.783 8.699 -2.908 1.00 66.06 182 GLN A O 1
ATOM 1369 N N . ARG A 1 183 ? -15.168 7.526 -1.871 1.00 70.62 183 ARG A N 1
ATOM 1370 C CA . ARG A 1 183 ? -15.710 6.230 -2.282 1.00 70.62 183 ARG A CA 1
ATOM 1371 C C . ARG A 1 183 ? -16.804 5.790 -1.330 1.00 70.62 183 ARG A C 1
ATOM 1373 O O . ARG A 1 183 ? -16.579 5.641 -0.130 1.00 70.62 183 ARG A O 1
ATOM 1380 N N . GLN A 1 184 ? -17.993 5.544 -1.874 1.00 80.06 184 GLN A N 1
ATOM 1381 C CA . GLN A 1 184 ? -19.028 4.839 -1.136 1.00 80.06 184 GLN A CA 1
ATOM 1382 C C . GLN A 1 184 ? -18.682 3.350 -1.159 1.00 80.06 184 GLN A C 1
ATOM 1384 O O . GLN A 1 184 ? -18.761 2.691 -2.198 1.00 80.06 184 GLN A O 1
ATOM 1389 N N . LEU A 1 185 ? -18.232 2.838 -0.015 1.00 89.88 185 LEU A N 1
ATOM 1390 C CA . LEU A 1 185 ? -18.026 1.411 0.177 1.00 89.88 185 LEU A CA 1
ATOM 1391 C C . LEU A 1 185 ? -19.379 0.733 0.402 1.00 89.88 185 LEU A C 1
ATOM 1393 O O . LEU A 1 185 ? -20.101 1.056 1.346 1.00 89.88 185 LEU A O 1
ATOM 1397 N N . GLN A 1 186 ? -19.707 -0.232 -0.449 1.00 94.00 186 GLN A N 1
ATOM 1398 C CA . GLN A 1 186 ? -20.808 -1.156 -0.235 1.00 94.00 186 GLN A CA 1
ATOM 1399 C C . GLN A 1 186 ? -20.285 -2.368 0.534 1.00 94.00 186 GLN A C 1
ATOM 1401 O O . GLN A 1 186 ? -19.494 -3.151 0.014 1.00 94.00 186 GLN A O 1
ATOM 1406 N N . GLN A 1 187 ? -20.745 -2.542 1.770 1.00 95.62 187 GLN A N 1
ATOM 1407 C CA . GLN A 1 187 ? -20.484 -3.757 2.537 1.00 95.62 187 GLN A CA 1
ATOM 1408 C C . GLN A 1 187 ? -21.228 -4.942 1.900 1.00 95.62 187 GLN A C 1
ATOM 1410 O O . GLN A 1 187 ? -22.426 -4.853 1.628 1.00 95.62 187 GLN A O 1
ATOM 1415 N N . LEU A 1 188 ? -20.521 -6.045 1.659 1.00 96.56 188 LEU A N 1
ATOM 1416 C CA . LEU A 1 188 ? -21.052 -7.250 1.013 1.00 96.56 188 LEU A CA 1
ATOM 1417 C C . LEU A 1 188 ? -21.285 -8.412 1.985 1.00 96.56 188 LEU A C 1
ATOM 1419 O O . LEU A 1 188 ? -22.054 -9.320 1.677 1.00 96.56 188 LEU A O 1
ATOM 1423 N N . SER A 1 189 ? -20.635 -8.396 3.149 1.00 96.69 189 SER A N 1
ATOM 1424 C CA . SER A 1 189 ? -20.726 -9.454 4.161 1.00 96.69 189 SER A CA 1
ATOM 1425 C C . SER A 1 189 ? -21.260 -8.943 5.499 1.00 96.69 189 SER A C 1
ATOM 1427 O O . SER A 1 189 ? -21.428 -7.744 5.698 1.00 96.69 189 SER A O 1
ATOM 1429 N N . GLN A 1 190 ? -21.572 -9.863 6.415 1.00 95.94 190 GLN A N 1
ATOM 1430 C CA . GLN A 1 190 ? -21.982 -9.563 7.795 1.00 95.94 190 GLN A CA 1
ATOM 1431 C C . GLN A 1 190 ? -21.308 -10.530 8.784 1.00 95.94 190 GLN A C 1
ATOM 1433 O O . GLN A 1 190 ? -21.956 -11.094 9.667 1.00 95.94 190 GLN A O 1
ATOM 1438 N N . PHE A 1 191 ? -20.007 -10.775 8.626 1.00 94.56 191 PHE A N 1
ATOM 1439 C CA . PHE A 1 191 ? -19.244 -11.679 9.495 1.00 94.56 191 PHE A CA 1
ATOM 1440 C C . PHE A 1 191 ? -19.234 -11.219 10.959 1.00 94.56 191 PHE A C 1
ATOM 1442 O O . PHE A 1 191 ? -19.281 -12.041 11.877 1.00 94.56 191 PHE A O 1
ATOM 1449 N N . GLY A 1 192 ? -19.273 -9.909 11.193 1.00 93.88 192 GLY A N 1
ATOM 1450 C CA . GLY A 1 192 ? -19.370 -9.298 12.512 1.00 93.88 192 GLY A CA 1
ATOM 1451 C C . GLY A 1 192 ? -20.695 -9.553 13.235 1.00 93.88 192 GLY A C 1
ATOM 1452 O O . GLY A 1 192 ? -20.787 -9.272 14.430 1.00 93.88 192 GLY A O 1
ATOM 1453 N N . GLN A 1 193 ? -21.717 -10.121 12.580 1.00 95.38 193 GLN A N 1
ATOM 1454 C CA . GLN A 1 193 ? -23.016 -10.390 13.213 1.00 95.38 193 GLN A CA 1
ATOM 1455 C C . GLN A 1 193 ? -22.882 -11.274 14.464 1.00 95.38 193 GLN A C 1
ATOM 1457 O O . GLN A 1 193 ? -23.588 -11.056 15.451 1.00 95.38 193 GLN A O 1
ATOM 1462 N N . ALA A 1 194 ? -21.940 -12.223 14.459 1.00 91.25 194 ALA A N 1
ATOM 1463 C CA . ALA A 1 194 ? -21.684 -13.117 15.589 1.00 91.25 194 ALA A CA 1
ATOM 1464 C C . ALA A 1 194 ? -21.227 -12.377 16.861 1.00 91.25 194 ALA A C 1
ATOM 1466 O O . ALA A 1 194 ? -21.499 -12.829 17.975 1.00 91.25 194 ALA A O 1
ATOM 1467 N N . VAL A 1 195 ? -20.568 -11.226 16.699 1.00 90.25 195 VAL A N 1
ATOM 1468 C CA . VAL A 1 195 ? -20.016 -10.417 17.797 1.00 90.25 195 VAL A CA 1
ATOM 1469 C C . VAL A 1 195 ? -20.775 -9.107 18.013 1.00 90.25 195 VAL A C 1
ATOM 1471 O O . VAL A 1 195 ? -20.451 -8.352 18.923 1.00 90.25 195 VAL A O 1
ATOM 1474 N N . ALA A 1 196 ? -21.832 -8.844 17.240 1.00 90.56 196 ALA A N 1
ATOM 1475 C CA . ALA A 1 196 ? -22.563 -7.573 17.264 1.00 90.56 196 ALA A CA 1
ATOM 1476 C C . ALA A 1 196 ? -23.206 -7.239 18.623 1.00 90.56 196 ALA A C 1
ATOM 1478 O O . ALA A 1 196 ? -23.492 -6.081 18.910 1.00 90.56 196 ALA A O 1
ATOM 1479 N N . ARG A 1 197 ? -23.454 -8.251 19.466 1.00 91.62 197 ARG A N 1
ATOM 1480 C CA . ARG A 1 197 ? -24.018 -8.083 20.818 1.00 91.62 197 ARG A CA 1
ATOM 1481 C C . ARG A 1 197 ? -22.960 -8.091 21.920 1.00 91.62 197 ARG A C 1
ATOM 1483 O O . ARG A 1 197 ? -23.315 -8.061 23.097 1.00 91.62 197 ARG A O 1
ATOM 1490 N N . TRP A 1 198 ? -21.682 -8.205 21.570 1.00 92.00 198 TRP A N 1
ATOM 1491 C CA . TRP A 1 198 ? -20.610 -8.230 22.554 1.00 92.00 198 TRP A CA 1
ATOM 1492 C C . TRP A 1 198 ? -20.351 -6.823 23.073 1.00 92.00 198 TRP A C 1
ATOM 1494 O O . TRP A 1 198 ? -20.334 -5.849 22.322 1.00 92.00 198 TRP A O 1
ATOM 1504 N N . GLN A 1 199 ? -20.115 -6.723 24.377 1.00 90.38 199 GLN A N 1
ATOM 1505 C CA . GLN A 1 199 ? -19.709 -5.474 24.995 1.00 90.38 199 GLN A CA 1
ATOM 1506 C C . GLN A 1 199 ? -18.197 -5.305 24.809 1.00 90.38 199 GLN A C 1
ATOM 1508 O O . GLN A 1 199 ? -17.394 -5.764 25.621 1.00 90.38 199 GLN A O 1
ATOM 1513 N N . LEU A 1 200 ? -17.825 -4.707 23.678 1.00 90.25 200 LEU A N 1
ATOM 1514 C CA . LEU A 1 200 ? -16.437 -4.479 23.292 1.00 90.25 200 LEU A CA 1
ATOM 1515 C C . LEU A 1 200 ? -15.878 -3.194 23.911 1.00 90.25 200 LEU A C 1
ATOM 1517 O O . LEU A 1 200 ? -16.604 -2.261 24.250 1.00 90.25 200 LEU A O 1
ATOM 1521 N N . GLY A 1 201 ? -14.558 -3.184 24.066 1.00 92.19 201 GLY A N 1
ATOM 1522 C CA . GLY A 1 201 ? -13.792 -2.017 24.474 1.00 92.19 201 GLY A CA 1
ATOM 1523 C C . GLY A 1 201 ? -13.764 -0.903 23.430 1.00 92.19 201 GLY A C 1
ATOM 1524 O O . GLY A 1 201 ? -14.211 -1.090 22.299 1.00 92.19 201 GLY A O 1
ATOM 1525 N N . THR A 1 202 ? -13.181 0.243 23.784 1.00 94.31 202 THR A N 1
ATOM 1526 C CA . THR A 1 202 ? -12.877 1.291 22.800 1.00 94.31 202 THR A CA 1
ATOM 1527 C C . THR A 1 202 ? -11.472 1.117 22.245 1.00 94.31 202 THR A C 1
ATOM 1529 O O . THR A 1 202 ? -10.563 0.640 22.931 1.00 94.31 202 THR A O 1
ATOM 1532 N N . VAL A 1 203 ? -11.299 1.500 20.984 1.00 94.50 203 VAL A N 1
ATOM 1533 C CA . VAL A 1 203 ? -10.012 1.518 20.292 1.00 94.50 203 VAL A CA 1
ATOM 1534 C C . VAL A 1 203 ? -9.746 2.951 19.859 1.00 94.50 203 VAL A C 1
ATOM 1536 O O . VAL A 1 203 ? -10.589 3.568 19.211 1.00 94.50 203 VAL A O 1
ATOM 1539 N N . GLU A 1 204 ? -8.593 3.485 20.240 1.00 93.50 204 GLU A N 1
ATOM 1540 C CA . GLU A 1 204 ? -8.198 4.866 19.974 1.00 93.50 204 GLU A CA 1
ATOM 1541 C C . GLU A 1 204 ? -6.769 4.902 19.437 1.00 93.50 204 GLU A C 1
ATOM 1543 O O . GLU A 1 204 ? -5.881 4.247 19.981 1.00 93.50 204 GLU A O 1
ATOM 1548 N N . THR A 1 205 ? -6.530 5.693 18.394 1.00 94.62 205 THR A N 1
ATOM 1549 C CA . THR A 1 205 ? -5.168 6.006 17.953 1.00 94.62 205 THR A CA 1
ATOM 1550 C C . THR A 1 205 ? -4.620 7.119 18.839 1.00 94.62 205 THR A C 1
ATOM 1552 O O . THR A 1 205 ? -5.251 8.165 18.995 1.00 94.62 205 THR A O 1
ATOM 1555 N N . ILE A 1 206 ? -3.449 6.896 19.426 1.00 95.81 206 ILE A N 1
ATOM 1556 C CA . ILE A 1 206 ? -2.751 7.855 20.285 1.00 95.81 206 ILE A CA 1
ATOM 1557 C C . ILE A 1 206 ? -1.397 8.211 19.674 1.00 95.81 206 ILE A C 1
ATOM 1559 O O . ILE A 1 206 ? -0.776 7.386 19.004 1.00 95.81 206 ILE A O 1
ATOM 1563 N N . ARG A 1 207 ? -0.934 9.440 19.921 1.00 97.44 207 ARG A N 1
ATOM 1564 C CA . ARG A 1 207 ? 0.382 9.924 19.491 1.00 97.44 207 ARG A CA 1
ATOM 1565 C C . ARG A 1 207 ? 1.144 10.505 20.666 1.00 97.44 207 ARG A C 1
ATOM 1567 O O . ARG A 1 207 ? 0.553 11.174 21.515 1.00 97.44 207 ARG A O 1
ATOM 1574 N N . TRP A 1 208 ? 2.439 10.232 20.729 1.00 96.75 208 TRP A N 1
ATOM 1575 C CA . TRP A 1 208 ? 3.316 10.761 21.767 1.00 96.75 208 TRP A CA 1
ATOM 1576 C C . TRP A 1 208 ? 4.728 10.963 21.234 1.00 96.75 208 TRP A C 1
ATOM 1578 O O . TRP A 1 208 ? 5.154 10.295 20.299 1.00 96.75 208 TRP A O 1
ATOM 1588 N N . GLN A 1 209 ? 5.469 11.871 21.866 1.00 97.81 209 GLN A N 1
ATOM 1589 C CA . GLN A 1 209 ? 6.873 12.076 21.539 1.00 97.81 209 GLN A CA 1
ATOM 1590 C C . GLN A 1 209 ? 7.752 11.060 22.267 1.00 97.81 209 GLN A C 1
ATOM 1592 O O . GLN A 1 209 ? 7.646 10.875 23.484 1.00 97.81 209 GLN A O 1
ATOM 1597 N N . SER A 1 210 ? 8.634 10.412 21.513 1.00 96.50 210 SER A N 1
ATOM 1598 C CA . SER A 1 210 ? 9.724 9.595 22.035 1.00 96.50 210 SER A CA 1
ATOM 1599 C C . SER A 1 210 ? 10.766 10.456 22.764 1.00 96.50 210 SER A C 1
ATOM 1601 O O . SER A 1 210 ? 10.786 11.684 22.662 1.00 96.50 210 SER A O 1
ATOM 1603 N N . LYS A 1 211 ? 11.680 9.805 23.494 1.00 96.88 211 LYS A N 1
ATOM 1604 C CA . LYS A 1 211 ? 12.786 10.470 24.207 1.00 96.88 211 LYS A CA 1
ATOM 1605 C C . LYS A 1 211 ? 13.725 11.249 23.281 1.00 96.88 211 LYS A C 1
ATOM 1607 O O . LYS A 1 211 ? 14.369 12.187 23.736 1.00 96.88 211 LYS A O 1
ATOM 1612 N N . ASP A 1 212 ? 13.819 10.844 22.021 1.00 96.88 212 ASP A N 1
ATOM 1613 C CA . ASP A 1 212 ? 14.620 11.475 20.968 1.00 96.88 212 ASP A CA 1
ATOM 1614 C C . ASP A 1 212 ? 13.831 12.504 20.137 1.00 96.88 212 ASP A C 1
ATOM 1616 O O . ASP A 1 212 ? 14.375 13.078 19.198 1.00 96.88 212 ASP A O 1
ATOM 1620 N N . GLY A 1 213 ? 12.570 12.775 20.492 1.00 96.06 213 GLY A N 1
ATOM 1621 C CA . GLY A 1 213 ? 11.722 13.758 19.815 1.00 96.06 213 GLY A CA 1
ATOM 1622 C C . GLY A 1 213 ? 11.028 13.248 18.550 1.00 96.06 213 GLY A C 1
ATOM 1623 O O . GLY A 1 213 ? 10.355 14.036 17.890 1.00 96.06 213 GLY A O 1
ATOM 1624 N N . VAL A 1 214 ? 11.168 11.960 18.215 1.00 95.81 214 VAL A N 1
ATOM 1625 C CA . VAL A 1 214 ? 10.403 11.330 17.131 1.00 95.81 214 VAL A CA 1
ATOM 1626 C C . VAL A 1 214 ? 8.971 11.075 17.599 1.00 95.81 214 VAL A C 1
ATOM 1628 O O . VAL A 1 214 ? 8.760 10.504 18.672 1.00 95.81 214 VAL A O 1
ATOM 1631 N N . GLU A 1 215 ? 7.986 11.468 16.791 1.00 96.50 215 GLU A N 1
ATOM 1632 C CA . GLU A 1 215 ? 6.585 11.169 17.085 1.00 96.50 215 GLU A CA 1
ATOM 1633 C C . GLU A 1 215 ? 6.312 9.682 16.850 1.00 96.50 215 GLU A C 1
ATOM 1635 O O . GLU A 1 215 ? 6.647 9.127 15.803 1.00 96.50 215 GLU A O 1
ATOM 1640 N N . ILE A 1 216 ? 5.693 9.035 17.834 1.00 96.44 216 ILE A N 1
ATOM 1641 C CA . ILE A 1 216 ? 5.239 7.652 17.754 1.00 96.44 216 ILE A CA 1
ATOM 1642 C C . ILE A 1 216 ? 3.715 7.648 17.708 1.00 96.44 216 ILE A C 1
ATOM 1644 O O . ILE A 1 216 ? 3.054 8.317 18.505 1.00 96.44 216 ILE A O 1
ATOM 1648 N N . GLU A 1 217 ? 3.162 6.847 16.801 1.00 97.50 217 GLU A N 1
ATOM 1649 C CA . GLU A 1 217 ? 1.745 6.504 16.764 1.00 97.50 217 GLU A CA 1
ATOM 1650 C C . GLU A 1 217 ? 1.527 5.090 17.319 1.00 97.50 217 GLU A C 1
ATOM 1652 O O . GLU A 1 217 ? 2.295 4.169 17.043 1.00 97.50 217 GLU A O 1
ATOM 1657 N N . GLY A 1 218 ? 0.455 4.905 18.085 1.00 96.38 218 GLY A N 1
ATOM 1658 C CA . GLY A 1 218 ? 0.052 3.605 18.608 1.00 96.38 218 GLY A CA 1
ATOM 1659 C C . GLY A 1 218 ? -1.458 3.482 18.755 1.00 96.38 218 GLY A C 1
ATOM 1660 O O . GLY A 1 218 ? -2.202 4.451 18.609 1.00 96.38 218 GLY A O 1
ATOM 1661 N N . VAL A 1 219 ? -1.911 2.269 19.065 1.00 95.81 219 VAL A N 1
ATOM 1662 C CA . VAL A 1 219 ? -3.328 1.960 19.285 1.00 95.81 219 VAL A CA 1
ATOM 1663 C C . VAL A 1 219 ? -3.549 1.629 20.755 1.00 95.81 219 VAL A C 1
ATOM 1665 O O . VAL A 1 219 ? -3.003 0.655 21.269 1.00 95.81 219 VAL A O 1
ATOM 1668 N N . LEU A 1 220 ? -4.389 2.412 21.425 1.00 95.69 220 LEU A N 1
ATOM 1669 C CA . LEU A 1 220 ? -4.836 2.167 22.787 1.00 95.69 220 LEU A CA 1
ATOM 1670 C C . LEU A 1 220 ? -6.180 1.440 22.767 1.00 95.69 220 LEU A C 1
ATOM 1672 O O . LEU A 1 220 ? -7.161 1.930 22.209 1.00 95.69 220 LEU A O 1
ATOM 1676 N N . ARG A 1 221 ? -6.237 0.281 23.424 1.00 95.19 221 ARG A N 1
ATOM 1677 C CA . ARG A 1 221 ? -7.477 -0.471 23.635 1.00 95.19 221 ARG A CA 1
ATOM 1678 C C . ARG A 1 221 ? -7.892 -0.358 25.094 1.00 95.19 221 ARG A C 1
ATOM 1680 O O . ARG A 1 221 ? -7.132 -0.737 25.982 1.00 95.19 221 ARG A O 1
ATOM 1687 N N . LYS A 1 222 ? -9.094 0.152 25.345 1.00 95.56 222 LYS A N 1
ATOM 1688 C CA . LYS A 1 222 ? -9.657 0.293 26.695 1.00 95.56 222 LYS A CA 1
ATOM 1689 C C . LYS A 1 222 ? -10.725 -0.775 26.917 1.00 95.56 222 LYS A C 1
ATOM 1691 O O . LYS A 1 222 ? -11.454 -1.077 25.977 1.00 95.56 222 LYS A O 1
ATOM 1696 N N . PRO A 1 223 ? -10.863 -1.350 28.124 1.00 93.88 223 PRO A N 1
ATOM 1697 C CA . PRO A 1 223 ? -11.965 -2.261 28.423 1.00 93.88 223 PRO A CA 1
ATOM 1698 C C . PRO A 1 223 ? -13.319 -1.548 28.279 1.00 93.88 223 PRO A C 1
ATOM 1700 O O . PRO A 1 223 ? -13.406 -0.329 28.399 1.00 93.88 223 PRO A O 1
ATOM 1703 N N . ALA A 1 224 ? -14.392 -2.306 28.054 1.00 92.81 224 ALA A N 1
ATOM 1704 C CA . ALA A 1 224 ? -15.716 -1.740 27.774 1.00 92.81 224 ALA A CA 1
ATOM 1705 C C . ALA A 1 224 ? -16.299 -0.886 28.917 1.00 92.81 224 ALA A C 1
ATOM 1707 O O . ALA A 1 224 ? -17.132 -0.017 28.689 1.00 92.81 224 ALA A O 1
ATOM 1708 N N . ASN A 1 225 ? -15.849 -1.123 30.149 1.00 93.00 225 ASN A N 1
ATOM 1709 C CA . ASN A 1 225 ? -16.231 -0.397 31.358 1.00 93.00 225 ASN A CA 1
ATOM 1710 C C . ASN A 1 225 ? -15.095 0.494 31.887 1.00 93.00 225 ASN A C 1
ATOM 1712 O O . ASN A 1 225 ? -14.952 0.659 33.100 1.00 93.00 225 ASN A O 1
ATOM 1716 N N . PHE A 1 226 ? -14.247 1.008 30.994 1.00 95.62 226 PHE A N 1
ATOM 1717 C CA . PHE A 1 226 ? -13.138 1.874 31.371 1.00 95.62 226 PHE A CA 1
ATOM 1718 C C . PHE A 1 226 ? -13.615 3.079 32.193 1.00 95.62 226 PHE A C 1
ATOM 1720 O O . PHE A 1 226 ? -14.552 3.779 31.819 1.00 95.62 226 PHE A O 1
ATOM 1727 N N . ASP A 1 227 ? -12.917 3.329 33.298 1.00 95.69 227 ASP A N 1
ATOM 1728 C CA . ASP A 1 227 ? -13.137 4.473 34.181 1.00 95.69 227 ASP A CA 1
ATOM 1729 C C . ASP A 1 227 ? -11.859 5.319 34.177 1.00 95.69 227 ASP A C 1
ATOM 1731 O O . ASP A 1 227 ? -10.821 4.817 34.623 1.00 95.69 227 ASP A O 1
ATOM 1735 N N . PRO A 1 228 ? -11.897 6.577 33.698 1.00 94.88 228 PRO A N 1
ATOM 1736 C CA . PRO A 1 228 ? -10.714 7.434 33.639 1.00 94.88 228 PRO A CA 1
ATOM 1737 C C . PRO A 1 228 ? -10.111 7.751 35.018 1.00 94.88 228 PRO A C 1
ATOM 1739 O O . PRO A 1 228 ? -8.952 8.154 35.087 1.00 94.88 228 PRO A O 1
ATOM 1742 N N . ASN A 1 229 ? -10.851 7.549 36.114 1.00 97.19 229 ASN A N 1
ATOM 1743 C CA . ASN A 1 229 ? -10.367 7.769 37.481 1.00 97.19 229 ASN A CA 1
ATOM 1744 C C . ASN A 1 229 ? -9.698 6.529 38.094 1.00 97.19 229 ASN A C 1
ATOM 1746 O O . ASN A 1 229 ? -9.146 6.601 39.196 1.00 97.19 229 ASN A O 1
ATOM 1750 N N . ARG A 1 230 ? -9.724 5.384 37.400 1.00 97.12 230 ARG A N 1
ATOM 1751 C CA . ARG A 1 230 ? -9.132 4.124 37.860 1.00 97.12 230 ARG A CA 1
ATOM 1752 C C . ARG A 1 230 ? -7.875 3.785 37.061 1.00 97.12 230 ARG A C 1
ATOM 1754 O O . ARG A 1 230 ? -7.814 3.955 35.849 1.00 97.12 230 ARG A O 1
ATOM 1761 N N . ARG A 1 231 ? -6.865 3.240 37.745 1.00 95.00 231 ARG A N 1
ATOM 1762 C CA . ARG A 1 231 ? -5.656 2.701 37.101 1.00 95.00 231 ARG A CA 1
ATOM 1763 C C . ARG A 1 231 ? -5.870 1.254 36.661 1.00 95.00 231 ARG A C 1
ATOM 1765 O O . ARG A 1 231 ? -6.404 0.447 37.423 1.00 95.00 231 ARG A O 1
ATOM 1772 N N . TYR A 1 232 ? -5.389 0.939 35.464 1.00 94.81 232 TYR A N 1
ATOM 1773 C CA . TYR A 1 232 ? -5.403 -0.397 34.870 1.00 94.81 232 TYR A CA 1
ATOM 1774 C C . TYR A 1 232 ? -3.965 -0.813 34.525 1.00 94.81 232 TYR A C 1
ATOM 1776 O O . TYR A 1 232 ? -3.154 0.061 34.207 1.00 94.81 232 TYR A O 1
ATOM 1784 N N . PRO A 1 233 ? -3.620 -2.110 34.598 1.00 94.88 233 PRO A N 1
ATOM 1785 C CA . PRO A 1 233 ? -2.368 -2.596 34.029 1.00 94.88 233 PRO A CA 1
ATOM 1786 C C . PRO A 1 233 ? -2.371 -2.394 32.506 1.00 94.88 233 PRO A C 1
ATOM 1788 O O . PRO A 1 233 ? -3.406 -2.568 31.863 1.00 94.88 233 PRO A O 1
ATOM 1791 N N . LEU A 1 234 ? -1.214 -2.031 31.950 1.00 94.06 234 LEU A N 1
ATOM 1792 C CA . LEU A 1 234 ? -0.988 -1.921 30.509 1.00 94.06 234 LEU A CA 1
ATOM 1793 C C . LEU A 1 234 ? -0.184 -3.140 30.038 1.00 94.06 234 LEU A C 1
ATOM 1795 O O . LEU A 1 234 ? 0.756 -3.544 30.728 1.00 94.06 234 LEU A O 1
ATOM 1799 N N . LEU A 1 235 ? -0.584 -3.710 28.901 1.00 85.81 235 LEU A N 1
ATOM 1800 C CA . LEU A 1 235 ? 0.116 -4.780 28.187 1.00 85.81 235 LEU A CA 1
ATOM 1801 C C . LEU A 1 235 ? 0.822 -4.205 26.960 1.00 85.81 235 LEU A C 1
ATOM 1803 O O . LEU A 1 235 ? 0.226 -3.295 26.340 1.00 85.81 235 LEU A O 1
#

Sequence (235 aa):
MERARAKAEQAAANAAISDPEEAEQQADVAYLGEITRLNLPSGATIVAVAPHGETLLLSHQDRDEKIYTRRDLWLCDLATLRYVPDAATARGAMRNISAPLDRDVMGVQWVEEGIFGAYADGTCLRVAYFGADAPPTPLELGGIFLAGEYHVAATGELGLIGANAQNFPEAYLTQPVTPAAQRQLQQLSQFGQAVARWQLGTVETIRWQSKDGVEIEGVLRKPANFDPNRRYPLL